Protein AF-A0A5J4TA71-F1 (afdb_monomer)

Foldseek 3Di:
DVQVQQQQLLCQQVVDRARWAPLQLLLLFDQKDDDPPDDPVCDVPDDIDGDDSWPDDVNCVRSQSSCQAFNTWHCQFVPNPTNDPDDQTGPVRHGTDHGNHRKGKDKDKFFPVVVQVLCFQFAWKAKVPPGIFRHADDQWTFHWDFDPPDPGDTDTDIDGGPHPDMMMIMGIGHPDPDRDGGPRPPPPVPDPDPPPDDD

Organism: NCBI:txid222440

Structure (mmCIF, N/CA/C/O backbone):
data_AF-A0A5J4TA71-F1
#
_entry.id   AF-A0A5J4TA71-F1
#
loop_
_atom_site.group_PDB
_atom_site.id
_atom_site.type_symbol
_atom_site.label_atom_id
_atom_site.label_alt_id
_atom_site.label_comp_id
_atom_site.label_asym_id
_atom_site.label_entity_id
_atom_site.label_seq_id
_atom_site.pdbx_PDB_ins_code
_atom_site.Cartn_x
_atom_site.Cartn_y
_atom_site.Cartn_z
_atom_site.occupancy
_atom_site.B_iso_or_equiv
_atom_site.auth_seq_id
_atom_site.auth_comp_id
_atom_site.auth_asym_id
_atom_site.auth_atom_id
_atom_site.pdbx_PDB_model_num
ATOM 1 N N . GLY A 1 1 ? 0.754 7.618 -6.163 1.00 70.50 1 GLY A N 1
ATOM 2 C CA . GLY A 1 1 ? 1.057 7.736 -4.716 1.00 70.50 1 GLY A CA 1
ATOM 3 C C . GLY A 1 1 ? 0.659 6.459 -3.990 1.00 70.50 1 GLY A C 1
ATOM 4 O O . GLY A 1 1 ? 0.274 5.517 -4.671 1.00 70.50 1 GLY A O 1
ATOM 5 N N . LEU A 1 2 ? 0.720 6.426 -2.650 1.00 80.25 2 LEU A N 1
ATOM 6 C CA . LEU A 1 2 ? 0.428 5.233 -1.823 1.00 80.25 2 LEU A CA 1
ATOM 7 C C . LEU A 1 2 ? -0.952 4.606 -2.083 1.00 80.25 2 LEU A C 1
ATOM 9 O O . LEU A 1 2 ? -1.070 3.391 -2.117 1.00 80.25 2 LEU A O 1
ATOM 13 N N . TYR A 1 3 ? -1.969 5.425 -2.357 1.00 85.00 3 TYR A N 1
ATOM 14 C CA . TYR A 1 3 ? -3.301 4.943 -2.739 1.00 85.00 3 TYR A CA 1
ATOM 15 C C . TYR A 1 3 ? -3.263 4.000 -3.952 1.00 85.00 3 TYR A C 1
ATOM 17 O O . TYR A 1 3 ? -3.831 2.914 -3.926 1.00 85.00 3 TYR A O 1
ATOM 25 N N . GLY A 1 4 ? -2.514 4.387 -4.989 1.00 88.75 4 GLY A N 1
ATOM 26 C CA . GLY A 1 4 ? -2.298 3.545 -6.161 1.00 88.75 4 GLY A CA 1
ATOM 27 C C . GLY A 1 4 ? -1.536 2.269 -5.808 1.00 88.75 4 GLY A C 1
ATOM 28 O O . GLY A 1 4 ? -1.905 1.208 -6.287 1.00 88.75 4 GLY A 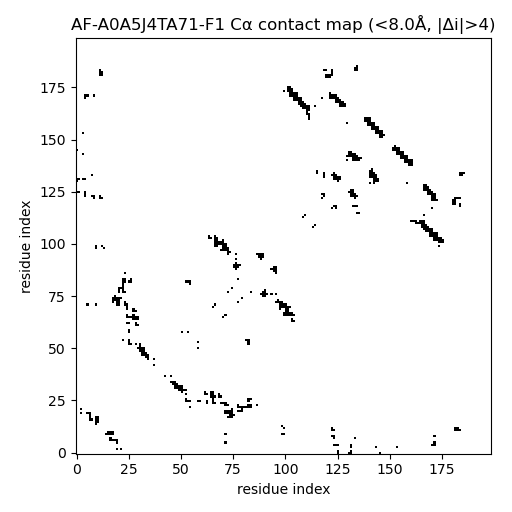O 1
ATOM 29 N N . LEU A 1 5 ? -0.526 2.343 -4.929 1.00 92.81 5 LEU A N 1
ATOM 30 C CA . LEU A 1 5 ? 0.212 1.154 -4.486 1.00 92.81 5 LEU A CA 1
ATOM 31 C C . LEU A 1 5 ? -0.729 0.119 -3.861 1.00 92.81 5 LEU A C 1
ATOM 33 O O . LEU A 1 5 ? -0.598 -1.061 -4.153 1.00 92.81 5 LEU A O 1
ATOM 37 N N . TYR A 1 6 ? -1.686 0.551 -3.040 1.00 92.94 6 TYR A N 1
ATOM 38 C CA . TYR A 1 6 ? -2.633 -0.354 -2.385 1.00 92.94 6 TYR A CA 1
ATOM 39 C C . TYR A 1 6 ? -3.555 -1.053 -3.389 1.00 92.94 6 TYR A C 1
ATOM 41 O O . TYR A 1 6 ? -3.681 -2.274 -3.345 1.00 92.94 6 TYR A O 1
ATOM 49 N N . GLY A 1 7 ? -4.141 -0.309 -4.334 1.00 93.88 7 GLY A N 1
ATOM 50 C CA . GLY A 1 7 ? -5.006 -0.893 -5.367 1.00 93.88 7 GLY A CA 1
ATOM 51 C C . GLY A 1 7 ? -4.238 -1.845 -6.284 1.00 93.88 7 GLY A C 1
ATOM 52 O O . GLY A 1 7 ? -4.654 -2.980 -6.501 1.00 93.88 7 GLY A O 1
ATOM 53 N N . TYR A 1 8 ? -3.053 -1.430 -6.739 1.00 94.50 8 TYR A N 1
ATOM 54 C CA . TYR A 1 8 ? -2.199 -2.260 -7.587 1.00 94.50 8 TYR A CA 1
ATOM 55 C C . TYR A 1 8 ? -1.623 -3.480 -6.851 1.00 94.50 8 TYR A C 1
ATOM 57 O O . TYR A 1 8 ? -1.413 -4.513 -7.482 1.00 94.50 8 TYR A O 1
ATOM 65 N N . ALA A 1 9 ? -1.403 -3.408 -5.534 1.00 95.19 9 ALA A N 1
ATOM 66 C CA . ALA A 1 9 ? -1.040 -4.579 -4.739 1.00 95.19 9 ALA A CA 1
ATOM 67 C C . ALA A 1 9 ? -2.180 -5.607 -4.719 1.00 95.19 9 ALA A C 1
ATOM 69 O O . ALA A 1 9 ? -1.936 -6.783 -4.983 1.00 95.19 9 ALA A O 1
ATOM 70 N N . VAL A 1 10 ? -3.424 -5.179 -4.477 1.00 96.12 10 VAL A N 1
ATOM 71 C CA . VAL A 1 10 ? -4.592 -6.077 -4.541 1.00 96.12 10 VAL A CA 1
ATOM 72 C C . VAL A 1 10 ? -4.740 -6.675 -5.940 1.00 96.12 10 VAL A C 1
ATOM 74 O O . VAL A 1 10 ? -4.920 -7.885 -6.073 1.00 96.12 10 VAL A O 1
ATOM 77 N N . LEU A 1 11 ? -4.560 -5.870 -6.987 1.00 94.69 11 LEU A N 1
ATOM 78 C CA . LEU A 1 11 ? -4.590 -6.360 -8.361 1.00 94.69 11 LEU A CA 1
ATOM 79 C C . LEU A 1 11 ? -3.511 -7.422 -8.624 1.00 94.69 11 LEU A C 1
ATOM 81 O O . LEU A 1 11 ? -3.809 -8.458 -9.211 1.00 94.69 11 LEU A O 1
ATOM 85 N N . ALA A 1 12 ? -2.275 -7.198 -8.176 1.00 93.94 12 ALA A N 1
ATOM 86 C CA . ALA A 1 12 ? -1.157 -8.109 -8.427 1.00 93.94 12 ALA A CA 1
ATOM 87 C C . ALA A 1 12 ? -1.249 -9.436 -7.653 1.00 93.94 12 ALA A C 1
ATOM 89 O O . ALA A 1 12 ? -0.801 -10.468 -8.158 1.00 93.94 12 ALA A O 1
ATOM 90 N N . HIS A 1 13 ? -1.802 -9.411 -6.437 1.00 92.88 13 HIS A N 1
ATOM 91 C CA . HIS A 1 13 ? -1.861 -10.578 -5.546 1.00 92.88 13 HIS A CA 1
ATOM 92 C C . HIS A 1 13 ? -3.185 -11.349 -5.636 1.00 92.88 13 HIS A C 1
ATOM 94 O O . HIS A 1 13 ? -3.181 -12.569 -5.497 1.00 92.88 13 HIS A O 1
ATOM 100 N N . GLU A 1 14 ? -4.301 -10.666 -5.905 1.00 93.44 14 GLU A N 1
ATOM 101 C CA . GLU A 1 14 ? -5.655 -11.254 -5.909 1.00 93.44 14 GLU A CA 1
ATOM 102 C C . GLU A 1 14 ? -6.348 -11.173 -7.281 1.00 93.44 14 GLU A C 1
ATOM 104 O O . GLU A 1 14 ? -7.443 -11.710 -7.465 1.00 93.44 14 GLU A O 1
ATOM 109 N N . GLY A 1 15 ? -5.754 -10.482 -8.262 1.00 93.75 15 GLY A N 1
ATOM 110 C CA . GLY A 1 15 ? -6.373 -10.274 -9.575 1.00 93.75 15 GLY A CA 1
ATOM 111 C C . GLY A 1 15 ? -7.631 -9.400 -9.525 1.00 93.75 15 GLY A C 1
ATOM 112 O O . GLY A 1 15 ? -8.468 -9.480 -10.425 1.00 93.75 15 GLY A O 1
ATOM 113 N N . LYS A 1 16 ? -7.804 -8.607 -8.459 1.00 95.50 16 LYS A N 1
ATOM 114 C CA . LYS A 1 16 ? -8.963 -7.729 -8.262 1.00 95.50 16 LYS A CA 1
ATOM 115 C C . LYS A 1 16 ? -8.572 -6.274 -8.460 1.00 95.50 16 LYS A C 1
ATOM 117 O O . LYS A 1 16 ? -7.709 -5.759 -7.758 1.00 95.50 16 LYS A O 1
ATOM 122 N N . ASP A 1 17 ? -9.230 -5.627 -9.412 1.00 93.44 17 ASP A N 1
ATOM 123 C CA . ASP A 1 17 ? -9.125 -4.187 -9.608 1.00 93.44 17 ASP A CA 1
ATOM 124 C C . ASP A 1 17 ? -10.090 -3.494 -8.646 1.00 93.44 17 ASP A C 1
ATOM 126 O O . ASP A 1 17 ? -11.305 -3.659 -8.761 1.00 93.44 17 ASP A O 1
ATOM 130 N N . ILE A 1 18 ? -9.535 -2.794 -7.658 1.00 94.00 18 ILE A N 1
ATOM 131 C CA . ILE A 1 18 ? -10.305 -2.067 -6.650 1.00 94.00 18 ILE A CA 1
ATOM 132 C C . ILE A 1 18 ? -9.805 -0.634 -6.545 1.00 94.00 18 ILE A C 1
ATOM 134 O O . ILE A 1 18 ? -8.615 -0.346 -6.707 1.00 94.00 18 ILE A O 1
ATOM 138 N N . SER A 1 19 ? -10.703 0.257 -6.142 1.00 93.25 19 SER A N 1
ATOM 139 C CA . SER A 1 19 ? -10.336 1.574 -5.632 1.00 93.25 19 SER A CA 1
ATOM 140 C C . SER A 1 19 ? -10.252 1.487 -4.101 1.00 93.25 19 SER A C 1
ATOM 142 O O . SER A 1 19 ? -11.284 1.296 -3.472 1.00 93.25 19 SER A O 1
ATOM 144 N N . PRO A 1 20 ? -9.074 1.572 -3.454 1.00 93.81 20 PRO A N 1
ATOM 145 C CA . PRO A 1 20 ? -8.964 1.304 -2.016 1.00 93.81 20 PRO A CA 1
ATOM 146 C C . PRO A 1 20 ? -9.762 2.265 -1.121 1.00 93.81 20 PRO A C 1
ATOM 148 O O . PRO A 1 20 ? -9.721 3.483 -1.275 1.00 93.81 20 PRO A O 1
ATOM 151 N N . SER A 1 21 ? -10.424 1.740 -0.096 1.00 93.75 21 SER A N 1
ATOM 152 C CA . SER A 1 21 ? -11.041 2.553 0.952 1.00 93.75 21 SER A CA 1
ATOM 153 C C . SER A 1 21 ? -9.999 3.000 1.989 1.00 93.75 21 SER A C 1
ATOM 155 O O . SER A 1 21 ? -9.493 2.213 2.790 1.00 93.75 21 SER A O 1
ATOM 157 N N . ILE A 1 22 ? -9.663 4.289 1.991 1.00 91.06 22 ILE A N 1
ATOM 158 C CA . ILE A 1 22 ? -8.816 4.921 3.010 1.00 91.06 22 ILE A CA 1
ATOM 159 C C . ILE A 1 22 ? -9.565 5.077 4.328 1.00 91.06 22 ILE A C 1
ATOM 161 O O . ILE A 1 22 ? -8.959 4.944 5.388 1.00 91.06 22 ILE A O 1
ATOM 165 N N . THR A 1 23 ? -10.869 5.333 4.287 1.00 92.25 23 THR A N 1
ATOM 166 C CA . THR A 1 23 ? -11.696 5.457 5.494 1.00 92.25 23 THR A CA 1
ATOM 167 C C . THR A 1 23 ? -11.801 4.122 6.235 1.00 92.25 23 THR A C 1
ATOM 169 O O . THR A 1 23 ? -11.701 4.107 7.465 1.00 92.25 23 THR A O 1
ATOM 172 N N . TRP A 1 24 ? -11.854 2.999 5.507 1.00 94.06 24 TRP A N 1
ATOM 173 C CA . TRP A 1 24 ? -11.653 1.655 6.061 1.00 94.06 24 TRP A CA 1
ATOM 174 C C . TRP A 1 24 ? -10.294 1.512 6.755 1.00 94.06 24 TRP A C 1
ATOM 176 O O . TRP A 1 24 ? -10.237 1.118 7.919 1.00 94.06 24 TRP A O 1
ATOM 186 N N . LEU A 1 25 ? -9.198 1.876 6.077 1.00 92.19 25 LEU A N 1
ATOM 187 C CA . LEU A 1 25 ? -7.852 1.787 6.656 1.00 92.19 25 LEU A CA 1
ATOM 188 C C . LEU A 1 25 ? -7.696 2.660 7.905 1.00 92.19 25 LEU A C 1
ATOM 190 O O . LEU A 1 25 ? -7.054 2.236 8.860 1.00 92.19 25 LEU A O 1
ATOM 194 N N . ILE A 1 26 ? -8.291 3.856 7.933 1.00 91.88 26 ILE A N 1
ATOM 195 C CA . ILE A 1 26 ? -8.312 4.682 9.145 1.00 91.88 26 ILE A CA 1
ATOM 196 C C . ILE A 1 26 ? -8.995 3.898 10.260 1.00 91.88 26 ILE A C 1
ATOM 198 O O . ILE A 1 26 ? -8.360 3.667 11.282 1.00 91.88 26 ILE A O 1
ATOM 202 N N . LYS A 1 27 ? -10.227 3.424 10.028 1.00 92.88 27 LYS A N 1
ATOM 203 C CA . LYS A 1 27 ? -11.051 2.727 11.026 1.00 92.88 27 LYS A CA 1
ATOM 204 C C . LYS A 1 27 ? -10.421 1.436 11.559 1.00 92.88 27 LYS A C 1
ATOM 206 O O . LYS A 1 27 ? -10.642 1.088 12.720 1.00 92.88 27 LYS A O 1
ATOM 211 N N . MET A 1 28 ? -9.663 0.729 10.722 1.00 92.62 28 MET A N 1
ATOM 212 C CA . MET A 1 28 ? -8.917 -0.479 11.096 1.00 92.62 28 MET A CA 1
ATOM 213 C C . MET A 1 28 ? -7.594 -0.178 11.809 1.00 92.62 28 MET A C 1
ATOM 215 O O . MET A 1 28 ? -6.948 -1.098 12.316 1.00 92.62 28 MET A O 1
ATOM 219 N N . GLY A 1 29 ? -7.182 1.089 11.843 1.00 90.69 29 GLY A N 1
ATOM 220 C CA . GLY A 1 29 ? -5.968 1.546 12.494 1.00 90.69 29 GLY A CA 1
ATOM 221 C C . GLY A 1 29 ? -6.052 1.561 14.026 1.00 90.69 29 GLY A C 1
ATOM 222 O O . GLY A 1 29 ? -7.117 1.407 14.632 1.00 90.69 29 GLY A O 1
ATOM 223 N N . PRO A 1 30 ? -4.904 1.758 14.693 1.00 91.50 30 PRO A N 1
ATOM 224 C CA . PRO A 1 30 ? -4.849 1.860 16.142 1.00 91.50 30 PRO A CA 1
ATOM 225 C C . PRO A 1 30 ? -5.578 3.115 16.633 1.00 91.50 30 PRO A C 1
ATOM 227 O O . PRO A 1 30 ? -5.521 4.173 16.011 1.00 91.50 30 PRO A O 1
ATOM 230 N N . LYS A 1 31 ? -6.216 3.000 17.802 1.00 91.62 31 LYS A N 1
ATOM 231 C CA . LYS A 1 31 ? -6.935 4.105 18.461 1.00 91.62 31 LYS A CA 1
ATOM 232 C C . LYS A 1 31 ? -6.125 4.792 19.559 1.00 91.62 31 LYS A C 1
ATOM 234 O O . LYS A 1 31 ? -6.490 5.881 19.985 1.00 91.62 31 LYS A O 1
ATOM 239 N N . LYS A 1 32 ? -5.060 4.150 20.047 1.00 91.88 32 LYS A N 1
ATOM 240 C CA . LYS A 1 32 ? -4.253 4.645 21.165 1.00 91.88 32 LYS A CA 1
ATOM 241 C C . LYS A 1 32 ? -2.835 4.077 21.123 1.00 91.88 32 LYS A C 1
ATOM 243 O O . LYS A 1 32 ? -2.642 2.928 20.725 1.00 91.88 32 LYS A O 1
ATOM 248 N N . ILE A 1 33 ? -1.867 4.861 21.589 1.00 90.44 33 ILE A N 1
ATOM 249 C CA . ILE A 1 33 ? -0.509 4.419 21.927 1.00 90.44 33 ILE A CA 1
ATOM 250 C C . ILE A 1 33 ? -0.401 4.355 23.446 1.00 90.44 33 ILE A C 1
ATOM 252 O O . ILE A 1 33 ? -0.677 5.335 24.136 1.00 90.44 33 ILE A O 1
ATOM 256 N N . ILE A 1 34 ? 0.003 3.193 23.958 1.00 92.31 34 ILE A N 1
ATOM 257 C CA . ILE A 1 34 ? 0.161 2.940 25.392 1.00 92.31 34 ILE A CA 1
ATOM 258 C C . ILE A 1 34 ? 1.621 2.593 25.658 1.00 92.31 34 ILE A C 1
ATOM 260 O O . ILE A 1 34 ? 2.141 1.615 25.115 1.00 92.31 34 ILE A O 1
ATOM 264 N N . TYR A 1 35 ? 2.267 3.366 26.526 1.00 92.00 35 TYR A N 1
ATOM 265 C CA . TYR A 1 35 ? 3.624 3.093 26.984 1.00 92.00 35 TYR A CA 1
ATOM 266 C C . TYR A 1 35 ? 3.576 2.175 28.207 1.00 92.00 35 TYR A C 1
ATOM 268 O O . TYR A 1 35 ? 2.943 2.484 29.214 1.00 92.00 35 TYR A O 1
ATOM 276 N N . LYS A 1 36 ? 4.240 1.020 28.124 1.00 91.50 36 LYS A N 1
ATOM 277 C CA . LYS A 1 36 ? 4.337 0.050 29.225 1.00 91.50 36 LYS A CA 1
ATOM 278 C C . LYS A 1 36 ? 5.745 0.071 29.813 1.00 91.50 36 LYS A C 1
ATOM 280 O O . LYS A 1 36 ? 6.702 0.314 29.087 1.00 91.50 36 LYS A O 1
ATOM 285 N N . ASN A 1 37 ? 5.863 -0.232 31.107 1.00 92.25 37 ASN A N 1
ATOM 286 C CA . ASN A 1 37 ? 7.142 -0.313 31.831 1.00 92.25 37 ASN A CA 1
ATOM 287 C C . ASN A 1 37 ? 7.976 0.983 31.772 1.00 92.25 37 ASN A C 1
ATOM 289 O O . ASN A 1 37 ? 9.197 0.936 31.663 1.00 92.25 37 ASN A O 1
ATOM 293 N N . VAL A 1 38 ? 7.310 2.140 31.828 1.00 91.19 38 VAL A N 1
ATOM 294 C CA . VAL A 1 38 ? 7.966 3.454 31.793 1.00 91.19 38 VAL A CA 1
ATOM 295 C C . VAL A 1 38 ? 8.685 3.714 33.126 1.00 91.19 38 VAL A C 1
ATOM 297 O O . VAL A 1 38 ? 8.012 3.695 34.164 1.00 91.19 38 VAL A O 1
ATOM 300 N N . PRO A 1 39 ? 10.012 3.969 33.129 1.00 93.75 39 PRO A N 1
ATOM 301 C CA . PRO A 1 39 ? 10.733 4.373 34.335 1.00 93.75 39 PRO A CA 1
ATOM 302 C C . PRO A 1 39 ? 10.151 5.661 34.924 1.00 93.75 39 PRO A C 1
ATOM 304 O O . PRO A 1 39 ? 9.683 6.524 34.180 1.00 93.75 39 PRO A O 1
ATOM 307 N N . ASP A 1 40 ? 10.190 5.806 36.250 1.00 92.38 40 ASP A N 1
ATOM 308 C CA . ASP A 1 40 ? 9.516 6.906 36.956 1.00 92.38 40 ASP A CA 1
ATOM 309 C C . ASP A 1 40 ? 9.914 8.295 36.437 1.00 92.38 40 ASP A C 1
ATOM 311 O O . ASP A 1 40 ? 9.053 9.160 36.277 1.00 92.38 40 ASP A O 1
ATOM 315 N N . GLU A 1 41 ? 11.186 8.479 36.079 1.00 94.00 41 GLU A N 1
ATOM 316 C CA . GLU A 1 41 ? 11.726 9.725 35.520 1.00 94.00 41 GLU A CA 1
ATOM 317 C C . GLU A 1 41 ? 11.111 10.134 34.165 1.00 94.00 41 GLU A C 1
ATOM 319 O O . GLU A 1 41 ? 11.135 11.314 33.821 1.00 94.00 41 GLU A O 1
ATOM 324 N N . TYR A 1 42 ? 10.504 9.198 33.419 1.00 92.19 42 TYR A N 1
ATOM 325 C CA . TYR A 1 42 ? 9.884 9.453 32.109 1.00 92.19 42 TYR A CA 1
ATOM 326 C C . TYR A 1 42 ? 8.351 9.421 32.126 1.00 92.19 42 TYR A C 1
ATOM 328 O O . TYR A 1 42 ? 7.731 9.703 31.098 1.00 92.19 42 TYR A O 1
ATOM 336 N N . LYS A 1 43 ? 7.709 9.103 33.260 1.00 88.69 43 LYS A N 1
ATOM 337 C CA . LYS A 1 43 ? 6.240 8.951 33.331 1.00 88.69 43 LYS A CA 1
ATOM 338 C C . LYS A 1 43 ? 5.467 10.219 32.962 1.00 88.69 43 LYS A C 1
ATOM 340 O O . LYS A 1 43 ? 4.359 10.118 32.448 1.00 88.69 43 LYS A O 1
ATOM 345 N N . SER A 1 44 ? 6.036 11.400 33.201 1.00 88.06 44 SER A N 1
ATOM 346 C CA . SER A 1 44 ? 5.424 12.681 32.817 1.00 88.06 44 SER A CA 1
ATOM 347 C C . SER A 1 44 ? 5.579 13.012 31.329 1.00 88.06 44 SER A C 1
ATOM 349 O O . SER A 1 44 ? 4.805 13.809 30.805 1.00 88.06 44 SER A O 1
ATOM 351 N N . LEU A 1 45 ? 6.560 12.410 30.648 1.00 88.56 45 LEU A N 1
ATOM 352 C CA . LEU A 1 45 ? 6.859 12.654 29.234 1.00 88.56 45 LEU A CA 1
ATOM 353 C C . LEU A 1 45 ? 6.173 11.637 28.315 1.00 88.56 45 LEU A C 1
ATOM 355 O O . LEU A 1 45 ? 5.746 11.985 27.218 1.00 88.56 45 LEU A O 1
ATOM 359 N N . LEU A 1 46 ? 6.063 10.384 28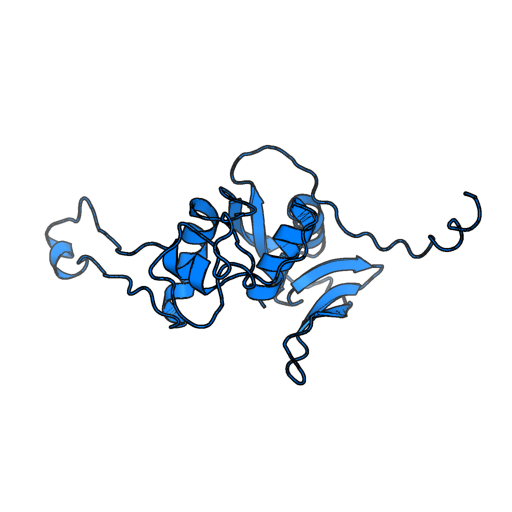.759 1.00 88.06 46 LEU A N 1
ATOM 360 C CA . LEU A 1 46 ? 5.497 9.278 27.988 1.00 88.06 46 LEU A CA 1
ATOM 361 C C . LEU A 1 46 ? 4.097 8.938 28.499 1.00 88.06 46 LEU A C 1
ATOM 363 O O . LEU A 1 46 ? 3.885 7.947 29.200 1.00 88.06 46 LEU A O 1
ATOM 367 N N . THR A 1 47 ? 3.147 9.799 28.149 1.00 87.06 47 THR A N 1
ATOM 368 C CA . THR A 1 47 ? 1.723 9.618 28.452 1.00 87.06 47 THR A CA 1
ATOM 369 C C . THR A 1 47 ? 1.005 8.914 27.306 1.00 87.06 47 THR A C 1
ATOM 371 O O . THR A 1 47 ? 1.493 8.884 26.179 1.00 87.06 47 THR A O 1
ATOM 374 N N . GLU A 1 48 ? -0.141 8.292 27.591 1.00 91.25 48 GLU A N 1
ATOM 375 C CA . GLU A 1 48 ? -0.950 7.661 26.546 1.00 91.25 48 GLU A CA 1
ATOM 376 C C . GLU A 1 48 ? -1.385 8.688 25.497 1.00 91.25 48 GLU A C 1
ATOM 378 O O . GLU A 1 48 ? -1.800 9.796 25.835 1.00 91.25 48 GLU A O 1
ATOM 383 N N . ILE A 1 49 ? -1.315 8.300 24.225 1.00 90.44 49 ILE A N 1
ATOM 384 C CA . ILE A 1 49 ? -1.671 9.173 23.104 1.00 90.44 49 ILE A CA 1
ATOM 385 C C . ILE A 1 49 ? -2.906 8.600 22.430 1.00 90.44 49 ILE A C 1
ATOM 387 O O . ILE A 1 49 ? -2.852 7.499 21.880 1.00 90.44 49 ILE A O 1
ATOM 391 N N . ASP A 1 50 ? -4.002 9.352 22.439 1.00 91.25 50 ASP A N 1
ATOM 392 C CA . ASP A 1 50 ? -5.181 9.027 21.644 1.00 91.25 50 ASP A CA 1
ATOM 393 C C . ASP A 1 50 ? -4.925 9.320 20.161 1.00 91.25 50 ASP A C 1
ATOM 395 O O . ASP A 1 50 ? -4.388 10.364 19.786 1.00 91.25 50 ASP A O 1
ATOM 399 N N . LEU A 1 51 ? -5.323 8.378 19.308 1.00 89.44 51 LEU A N 1
ATOM 400 C CA . LEU A 1 51 ? -5.209 8.472 17.856 1.00 89.44 51 LEU A CA 1
ATOM 401 C C . LEU A 1 51 ? -6.614 8.650 17.265 1.00 89.44 51 LEU A C 1
ATOM 403 O O . LEU A 1 51 ? -7.301 7.656 16.988 1.00 89.44 51 LEU A O 1
ATOM 407 N N . PRO A 1 52 ? -7.082 9.902 17.103 1.00 87.69 52 PRO A N 1
ATOM 408 C CA . PRO A 1 52 ? -8.418 10.169 16.603 1.00 87.69 52 PRO A CA 1
ATOM 409 C C . PRO A 1 52 ? -8.577 9.623 15.182 1.00 87.69 52 PRO A C 1
ATOM 411 O O . PRO A 1 52 ? -7.755 9.844 14.293 1.00 87.69 52 PRO A O 1
ATOM 414 N N . GLN A 1 53 ? -9.676 8.907 14.978 1.00 88.19 53 GLN A N 1
ATOM 415 C CA . GLN A 1 53 ? -10.011 8.233 13.729 1.00 88.19 53 GLN A CA 1
ATOM 416 C C . GLN A 1 53 ? -10.624 9.248 12.767 1.00 88.19 53 GLN A C 1
ATOM 418 O O . GLN A 1 53 ? -11.839 9.363 12.647 1.00 88.19 53 GLN A O 1
ATOM 423 N N . THR A 1 54 ? -9.768 10.054 12.146 1.00 87.69 54 THR A N 1
ATOM 424 C CA . THR A 1 54 ? -10.168 11.173 11.286 1.00 87.69 54 THR A CA 1
ATOM 425 C C . THR A 1 54 ? -9.448 11.095 9.949 1.00 87.69 54 THR A C 1
ATOM 427 O O . THR A 1 54 ? -8.380 10.497 9.844 1.00 87.69 54 THR A O 1
ATOM 430 N N . CYS A 1 55 ? -9.986 11.765 8.930 1.00 83.44 55 CYS A N 1
ATOM 431 C CA . CYS A 1 55 ? -9.358 11.865 7.609 1.00 83.44 55 CYS A CA 1
ATOM 432 C C . CYS A 1 55 ? -8.141 12.819 7.570 1.00 83.44 55 CYS A C 1
ATOM 434 O O . CYS A 1 55 ? -7.722 13.243 6.493 1.00 83.44 55 CYS A O 1
ATOM 436 N N . LEU A 1 56 ? -7.576 13.187 8.728 1.00 78.00 56 LEU A N 1
ATOM 437 C CA . LEU A 1 56 ? -6.402 14.052 8.827 1.00 78.00 56 LEU A CA 1
ATOM 438 C C . LEU A 1 56 ? -5.116 13.277 8.515 1.00 78.00 56 LEU A C 1
ATOM 440 O O . LEU A 1 56 ? -4.894 12.170 9.004 1.00 78.00 56 LEU A O 1
ATOM 444 N N . SER A 1 57 ? -4.225 13.898 7.738 1.00 67.06 57 SER A N 1
ATOM 445 C CA . SER A 1 57 ? -3.098 13.201 7.111 1.00 67.06 57 SER A CA 1
ATOM 446 C C . SER A 1 57 ? -2.035 12.661 8.069 1.00 67.06 57 SER A C 1
ATOM 448 O O . SER A 1 57 ? -1.361 11.683 7.748 1.00 67.06 57 SER A O 1
ATOM 450 N N . VAL A 1 58 ? -1.894 13.259 9.253 1.00 67.69 58 VAL A N 1
ATOM 451 C CA . VAL A 1 58 ? -0.854 12.898 10.232 1.00 67.69 58 VAL A CA 1
ATOM 452 C C . VAL A 1 58 ? -1.006 11.475 10.778 1.00 67.69 58 VAL A C 1
ATOM 454 O O . VAL A 1 58 ? -0.016 10.867 11.177 1.00 67.69 58 VAL A O 1
ATOM 457 N N . TYR A 1 59 ? -2.213 10.907 10.744 1.00 68.62 59 TYR A N 1
ATOM 458 C CA . TYR A 1 59 ? -2.478 9.561 11.258 1.00 68.62 59 TYR A CA 1
ATOM 459 C C . TYR A 1 59 ? -2.283 8.460 10.209 1.00 68.62 59 TYR A C 1
ATOM 461 O O . TYR A 1 59 ? -2.245 7.280 10.562 1.00 68.62 59 TYR A O 1
ATOM 469 N N . PHE A 1 60 ? -2.061 8.813 8.935 1.00 71.25 60 PHE A N 1
ATOM 470 C CA . PHE A 1 60 ? -1.807 7.823 7.884 1.00 71.25 60 PHE A CA 1
ATOM 471 C C . PHE A 1 60 ? -0.500 7.046 8.075 1.00 71.25 60 PHE A C 1
ATOM 473 O O . PHE A 1 60 ? -0.350 5.968 7.502 1.00 71.25 60 PHE A O 1
ATOM 480 N N . VAL A 1 61 ? 0.418 7.521 8.924 1.00 74.31 61 VAL A N 1
ATOM 481 C CA . VAL A 1 61 ? 1.630 6.772 9.299 1.00 74.31 61 VAL A CA 1
ATOM 482 C C . VAL A 1 61 ? 1.306 5.422 9.956 1.00 74.31 61 VAL A C 1
ATOM 484 O O . VAL A 1 61 ? 2.083 4.477 9.844 1.00 74.31 61 VAL A O 1
ATOM 487 N N . TYR A 1 62 ? 0.129 5.286 10.575 1.00 80.50 62 TYR A N 1
ATOM 488 C CA . TYR A 1 62 ? -0.305 4.045 11.220 1.00 80.50 62 TYR A CA 1
ATOM 489 C C . TYR A 1 62 ? -1.042 3.082 10.280 1.00 80.50 62 TYR A C 1
ATOM 491 O O . TYR A 1 62 ? -1.480 2.017 10.719 1.00 80.50 62 TYR A O 1
ATOM 499 N N . THR A 1 63 ? -1.147 3.406 8.987 1.00 79.62 63 THR A N 1
ATOM 500 C CA . THR A 1 63 ? -1.800 2.535 7.993 1.00 79.62 63 THR A CA 1
ATOM 501 C C . THR A 1 63 ? -1.141 1.163 7.885 1.00 79.62 63 THR A C 1
ATOM 503 O O . THR A 1 63 ? -1.837 0.196 7.615 1.00 79.62 63 THR A O 1
ATOM 506 N N . ALA A 1 64 ? 0.151 1.028 8.200 1.00 85.25 64 ALA A N 1
ATOM 507 C CA . ALA A 1 64 ? 0.826 -0.272 8.262 1.00 85.25 64 ALA A CA 1
ATOM 508 C C . ALA A 1 64 ? 0.127 -1.267 9.212 1.00 85.25 64 ALA A C 1
ATOM 510 O O . ALA A 1 64 ? -0.008 -2.447 8.889 1.00 85.25 64 ALA A O 1
ATOM 511 N N . PHE A 1 65 ? -0.360 -0.788 10.363 1.00 89.50 65 PHE A N 1
ATOM 512 C CA . PHE A 1 65 ? -1.112 -1.611 11.315 1.00 89.50 65 PHE A CA 1
ATOM 513 C C . PHE A 1 65 ? -2.505 -1.952 10.783 1.00 89.50 65 PHE A C 1
ATOM 515 O O . PHE A 1 65 ? -2.958 -3.084 10.934 1.00 89.50 65 PHE A O 1
ATOM 522 N N . ALA A 1 66 ? -3.156 -0.995 10.120 1.00 90.62 66 ALA A N 1
ATOM 523 C CA . ALA A 1 66 ? -4.462 -1.202 9.506 1.00 90.62 66 ALA A CA 1
ATOM 524 C C . ALA A 1 66 ? -4.418 -2.233 8.370 1.00 90.62 66 ALA A C 1
ATOM 526 O O . ALA A 1 66 ? -5.288 -3.094 8.309 1.00 90.62 66 ALA A O 1
ATOM 527 N N . ILE A 1 67 ? -3.385 -2.190 7.520 1.00 92.12 67 ILE A N 1
ATOM 528 C CA . ILE A 1 67 ? -3.172 -3.160 6.434 1.00 92.12 67 ILE A CA 1
ATOM 529 C C . ILE A 1 67 ? -3.062 -4.571 7.014 1.00 92.12 67 ILE A C 1
ATOM 531 O O . ILE A 1 67 ? -3.740 -5.487 6.557 1.00 92.12 67 ILE A O 1
ATOM 535 N N . ASN A 1 68 ? -2.261 -4.741 8.068 1.00 92.56 68 ASN A N 1
ATOM 536 C CA . ASN A 1 68 ? -2.097 -6.047 8.695 1.00 92.56 68 ASN A CA 1
ATOM 537 C C . ASN A 1 68 ? -3.385 -6.556 9.353 1.00 92.56 68 ASN A C 1
ATOM 539 O O . ASN A 1 68 ? -3.707 -7.734 9.220 1.00 92.56 68 ASN A O 1
ATOM 543 N N . HIS A 1 69 ? -4.120 -5.680 10.035 1.00 92.00 69 HIS A N 1
ATOM 544 C CA . HIS A 1 69 ? -5.310 -6.059 10.789 1.00 92.00 69 HIS A CA 1
ATOM 545 C C . HIS A 1 69 ? -6.554 -6.261 9.910 1.00 92.00 69 HIS A C 1
ATOM 547 O O . HIS A 1 69 ? -7.270 -7.242 10.089 1.00 92.00 69 HIS A O 1
ATOM 553 N N . GLY A 1 70 ? -6.816 -5.347 8.975 1.00 92.69 70 GLY A N 1
ATOM 554 C CA . GLY A 1 70 ? -8.068 -5.289 8.213 1.00 92.69 70 GLY A CA 1
ATOM 555 C C . GLY A 1 70 ? -7.910 -5.339 6.695 1.00 92.69 70 GLY A C 1
ATOM 556 O O . GLY A 1 70 ? -8.920 -5.315 5.996 1.00 92.69 70 GLY A O 1
ATOM 557 N N . GLY A 1 71 ? -6.684 -5.395 6.165 1.00 94.81 71 GLY A N 1
ATOM 558 C CA . GLY A 1 71 ? -6.442 -5.439 4.723 1.00 94.81 71 GLY A CA 1
ATOM 559 C C . GLY A 1 71 ? -7.025 -4.235 3.976 1.00 94.81 71 GLY A C 1
ATOM 560 O O . GLY A 1 71 ? -7.131 -3.130 4.514 1.00 94.81 71 GLY A O 1
ATOM 561 N N . PHE A 1 72 ? -7.421 -4.458 2.726 1.00 96.00 72 PHE A N 1
ATOM 562 C CA . PHE A 1 72 ? -8.013 -3.451 1.847 1.00 96.00 72 PHE A CA 1
ATOM 563 C C . PHE A 1 72 ? -9.447 -3.816 1.477 1.00 96.00 72 PHE A C 1
ATOM 565 O O . PHE A 1 72 ? -9.739 -4.969 1.180 1.00 96.00 72 PHE A O 1
ATOM 572 N N . VAL A 1 73 ? -10.323 -2.819 1.426 1.00 96.75 73 VAL A N 1
ATOM 573 C CA . VAL A 1 73 ? -11.711 -2.949 0.963 1.00 96.75 73 VAL A CA 1
ATOM 574 C C . VAL A 1 73 ? -11.925 -1.968 -0.184 1.00 96.75 73 VAL A C 1
ATOM 576 O O . VAL A 1 73 ? -11.309 -0.901 -0.199 1.00 96.75 73 VAL A O 1
ATOM 579 N N . ASP A 1 74 ? -12.773 -2.319 -1.149 1.00 96.44 74 ASP A N 1
ATOM 580 C CA . ASP A 1 74 ? -13.139 -1.401 -2.228 1.00 96.44 74 ASP A CA 1
ATOM 581 C C . ASP A 1 74 ? -13.944 -0.211 -1.678 1.00 96.44 74 ASP A C 1
ATOM 583 O O . ASP A 1 74 ? -14.863 -0.361 -0.873 1.00 96.44 74 ASP A O 1
ATOM 587 N N . SER A 1 75 ? -13.621 0.986 -2.143 1.00 95.56 75 SER A N 1
ATOM 588 C CA . SER A 1 75 ? -14.344 2.223 -1.879 1.00 95.56 75 SER A CA 1
ATOM 589 C C . SER A 1 75 ? -15.799 2.194 -2.356 1.00 95.56 75 SER A C 1
ATOM 591 O O . SER A 1 75 ? -16.615 2.936 -1.816 1.00 95.56 75 SER A O 1
ATOM 593 N N . ALA A 1 76 ? -16.152 1.325 -3.308 1.00 95.12 76 ALA A N 1
ATOM 594 C CA . ALA A 1 76 ? -17.552 1.063 -3.644 1.00 95.12 76 ALA A CA 1
ATOM 595 C C . ALA A 1 76 ? -18.321 0.399 -2.481 1.00 95.12 76 ALA A C 1
ATOM 597 O O . ALA A 1 76 ? -19.508 0.658 -2.306 1.00 95.12 76 ALA A O 1
ATOM 598 N N . CYS A 1 77 ? -17.640 -0.415 -1.663 1.00 96.69 77 CYS A N 1
ATOM 599 C CA . CYS A 1 77 ? -18.199 -1.033 -0.460 1.00 96.69 77 CYS A CA 1
ATOM 600 C C . CYS A 1 77 ? -18.155 -0.071 0.739 1.00 96.69 77 CYS A C 1
ATOM 602 O O . CYS A 1 77 ? -19.180 0.144 1.382 1.00 96.69 77 CYS A O 1
ATOM 604 N N . ILE A 1 78 ? -16.993 0.531 1.029 1.00 96.69 78 ILE A N 1
ATOM 605 C CA . ILE A 1 78 ? -16.813 1.511 2.117 1.00 96.69 78 ILE A CA 1
ATOM 606 C C . ILE A 1 78 ? -16.332 2.850 1.530 1.00 96.69 78 ILE A C 1
ATOM 608 O O . ILE A 1 78 ? -15.131 3.010 1.287 1.00 96.69 78 ILE A O 1
ATOM 612 N N . PRO A 1 79 ? -17.230 3.829 1.307 1.00 94.44 79 PRO A N 1
ATOM 613 C CA . PRO A 1 79 ? -16.893 5.081 0.633 1.00 94.44 79 PRO A CA 1
ATOM 614 C C . PRO A 1 79 ? -15.823 5.920 1.333 1.00 94.44 79 PRO A C 1
ATOM 616 O O . PRO A 1 79 ? -15.772 6.034 2.557 1.00 94.44 79 PRO A O 1
ATOM 619 N N . ASN A 1 80 ? -15.009 6.609 0.529 1.00 91.19 80 ASN A N 1
ATOM 620 C CA . ASN A 1 80 ? -13.991 7.561 0.990 1.00 91.19 80 ASN A CA 1
ATOM 621 C C . ASN A 1 80 ? -14.578 8.946 1.348 1.00 91.19 80 ASN A C 1
ATOM 623 O O . ASN A 1 80 ? -13.944 9.970 1.097 1.00 91.19 80 ASN A O 1
ATOM 627 N N . THR A 1 81 ? -15.799 8.992 1.893 1.00 91.06 81 THR A N 1
ATOM 628 C CA . THR A 1 81 ? -16.507 10.235 2.257 1.00 91.06 81 THR A CA 1
ATOM 629 C C . THR A 1 81 ? -16.328 10.596 3.727 1.00 91.06 81 THR A C 1
ATOM 631 O O . THR A 1 81 ? -16.070 11.752 4.051 1.00 91.06 81 THR A O 1
ATOM 634 N N . GLU A 1 82 ? -16.419 9.608 4.614 1.00 91.56 82 GLU A N 1
ATOM 635 C CA . GLU A 1 82 ? -16.250 9.758 6.058 1.00 91.56 82 GLU A CA 1
ATOM 636 C C . GLU A 1 82 ? -15.729 8.458 6.674 1.00 91.56 82 GLU A C 1
ATOM 638 O O . GLU A 1 82 ? -15.817 7.390 6.066 1.00 91.56 82 GLU A O 1
ATOM 643 N N . VAL A 1 83 ? -15.149 8.542 7.872 1.00 92.56 83 VAL A N 1
ATOM 644 C CA . VAL A 1 83 ? -14.721 7.343 8.601 1.00 92.56 83 VAL A CA 1
ATOM 645 C C . VAL A 1 83 ? -15.975 6.569 9.020 1.00 92.56 83 VAL A C 1
ATOM 647 O O . VAL A 1 83 ? -16.810 7.142 9.715 1.00 92.56 83 VAL A O 1
ATOM 650 N N . PRO A 1 84 ? -16.126 5.292 8.629 1.00 92.69 84 PRO A N 1
ATOM 651 C CA . PRO A 1 84 ? -17.365 4.564 8.854 1.00 92.69 84 PRO A CA 1
ATOM 652 C C . PRO A 1 84 ? -17.586 4.276 10.341 1.00 92.69 84 PRO A C 1
ATOM 654 O O . PRO A 1 84 ? -16.669 3.843 11.053 1.00 92.69 84 PRO A O 1
ATOM 657 N N . ASP A 1 85 ? -18.821 4.445 10.807 1.00 90.25 85 ASP A N 1
ATOM 658 C CA . ASP A 1 85 ? -19.230 4.020 12.147 1.00 90.25 85 ASP A CA 1
ATOM 659 C C . ASP A 1 85 ? -19.373 2.498 12.227 1.00 90.25 85 ASP A C 1
ATOM 661 O O . ASP A 1 85 ? -18.812 1.878 13.139 1.00 90.25 85 ASP A O 1
ATOM 665 N N . ASP A 1 86 ? -20.029 1.912 11.222 1.00 89.56 86 ASP A N 1
ATOM 666 C CA . ASP A 1 86 ? -20.232 0.475 11.052 1.00 89.56 86 ASP A CA 1
ATOM 667 C C . ASP A 1 86 ? -19.277 -0.101 9.996 1.00 89.56 86 ASP A C 1
ATOM 669 O O . ASP A 1 86 ? -19.082 0.455 8.920 1.00 89.56 86 ASP A O 1
ATOM 673 N N . THR A 1 87 ? -18.673 -1.238 10.325 1.00 92.31 87 THR A N 1
ATOM 674 C CA . THR A 1 87 ? -17.724 -1.978 9.476 1.00 92.31 87 THR A CA 1
ATOM 675 C C . THR A 1 87 ? -18.121 -3.446 9.361 1.00 92.31 87 THR A C 1
ATOM 677 O O . THR A 1 87 ? -17.271 -4.312 9.184 1.00 92.31 87 THR A O 1
ATOM 680 N N . THR A 1 88 ? -19.413 -3.746 9.502 1.00 94.44 88 THR A N 1
ATOM 681 C CA . THR A 1 88 ? -19.952 -5.104 9.359 1.00 94.44 88 THR A CA 1
ATOM 682 C C . THR A 1 88 ? -20.515 -5.379 7.965 1.00 94.44 88 THR A C 1
ATOM 684 O O . THR A 1 88 ? -20.619 -6.543 7.579 1.00 94.44 88 THR A O 1
ATOM 687 N N . LYS A 1 89 ? -20.860 -4.332 7.200 1.00 96.19 89 LYS A N 1
ATOM 688 C CA . LYS A 1 89 ? -21.458 -4.417 5.858 1.00 96.19 89 LYS A CA 1
ATOM 689 C C . LYS A 1 89 ? -20.982 -3.291 4.946 1.00 96.19 89 LYS A C 1
ATOM 691 O O . LYS A 1 89 ? -20.538 -2.246 5.419 1.00 96.19 89 LYS A O 1
ATOM 696 N N . CYS A 1 90 ? -21.112 -3.511 3.644 1.00 96.81 90 CYS A N 1
ATOM 697 C CA . CYS A 1 90 ? -20.937 -2.482 2.628 1.00 96.81 90 CYS A CA 1
ATOM 698 C C . CYS A 1 90 ? -22.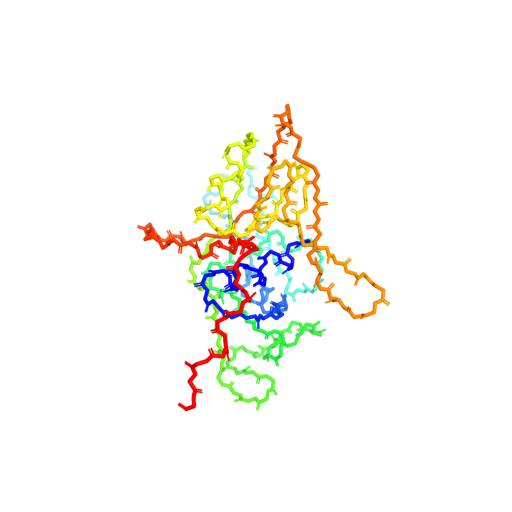095 -1.470 2.645 1.00 96.81 90 CYS A C 1
ATOM 700 O O . CYS A 1 90 ? -23.165 -1.733 3.199 1.00 96.81 90 CYS A O 1
ATOM 702 N N . ALA A 1 91 ? -21.899 -0.321 1.997 1.00 94.00 91 ALA A N 1
ATOM 703 C CA . ALA A 1 91 ? -22.898 0.743 1.881 1.00 94.00 91 ALA A CA 1
ATOM 704 C C . ALA A 1 91 ? -24.199 0.302 1.176 1.00 94.00 91 ALA A C 1
ATOM 706 O O . ALA A 1 91 ? -25.253 0.889 1.408 1.00 94.00 91 ALA A O 1
ATOM 707 N N . ASP A 1 92 ? -24.142 -0.743 0.348 1.00 93.94 92 ASP A N 1
ATOM 708 C CA . ASP A 1 92 ? -25.298 -1.378 -0.300 1.00 93.94 92 ASP A CA 1
ATOM 709 C C . ASP A 1 92 ? -25.931 -2.512 0.539 1.00 93.94 92 ASP A C 1
ATOM 711 O O . ASP A 1 92 ? -26.916 -3.126 0.128 1.00 93.94 92 ASP A O 1
ATOM 715 N N . GLY A 1 93 ? -25.383 -2.787 1.727 1.00 94.75 93 GLY A N 1
ATOM 716 C CA . GLY A 1 93 ? -25.820 -3.843 2.634 1.00 94.75 93 GLY A CA 1
ATOM 717 C C . GLY A 1 93 ? -25.199 -5.220 2.379 1.00 94.75 93 GLY A C 1
ATOM 718 O O . GLY A 1 93 ? -25.527 -6.148 3.128 1.00 94.75 93 GLY A O 1
ATOM 719 N N . SER A 1 94 ? -24.320 -5.377 1.382 1.00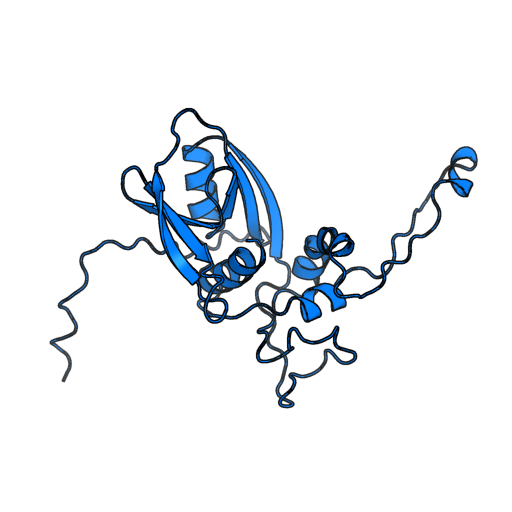 96.06 94 SER A N 1
ATOM 720 C CA . SER A 1 94 ? -23.619 -6.640 1.128 1.00 96.06 94 SER A CA 1
ATOM 721 C C . SER A 1 94 ? -22.572 -6.953 2.203 1.00 96.06 94 SER A C 1
ATOM 723 O O . SER A 1 94 ? -22.206 -6.114 3.032 1.00 96.06 94 SER A O 1
ATOM 725 N N . GLU A 1 95 ? -22.055 -8.181 2.182 1.00 96.50 95 GLU A N 1
ATOM 726 C CA . GLU A 1 95 ? -20.923 -8.566 3.027 1.00 96.50 95 GLU A CA 1
ATOM 727 C C . GLU A 1 95 ? -19.638 -7.846 2.602 1.00 96.50 95 GLU A C 1
ATOM 729 O O . GLU A 1 95 ? -19.401 -7.606 1.415 1.00 96.50 95 GLU A O 1
ATOM 734 N N . ILE A 1 96 ? -18.793 -7.524 3.584 1.00 96.62 96 ILE A N 1
ATOM 735 C CA . ILE A 1 96 ? -17.488 -6.911 3.334 1.00 96.62 96 ILE A CA 1
ATOM 736 C C . ILE A 1 96 ? -16.521 -7.961 2.802 1.00 96.62 96 ILE A C 1
ATOM 738 O O . ILE A 1 96 ? -16.285 -8.988 3.435 1.00 96.62 96 ILE A O 1
ATOM 742 N N . THR A 1 97 ? -15.890 -7.650 1.673 1.00 97.19 97 THR A N 1
ATOM 743 C CA . THR A 1 97 ? -14.747 -8.411 1.163 1.00 97.19 97 THR A CA 1
ATOM 744 C C . THR A 1 97 ? -13.465 -7.632 1.424 1.00 97.19 97 THR A C 1
ATOM 746 O O . THR A 1 97 ? -13.241 -6.582 0.821 1.00 97.19 97 THR A O 1
ATOM 749 N N . ALA A 1 98 ? -12.633 -8.153 2.327 1.00 96.44 98 ALA A N 1
ATOM 750 C CA . ALA A 1 98 ? -11.316 -7.607 2.626 1.00 96.44 98 ALA A CA 1
ATOM 751 C C . ALA A 1 98 ? -10.218 -8.424 1.929 1.00 96.44 98 ALA A C 1
ATOM 753 O O . ALA A 1 98 ? -10.170 -9.650 2.040 1.00 96.44 98 ALA A O 1
ATOM 754 N N . TYR A 1 99 ? -9.322 -7.732 1.236 1.00 96.38 99 TYR A N 1
ATOM 755 C CA . TYR A 1 99 ? -8.196 -8.299 0.499 1.00 96.38 99 TYR A CA 1
ATOM 756 C C . TYR A 1 99 ? -6.891 -8.090 1.257 1.00 96.38 99 TYR A C 1
ATOM 758 O O . TYR A 1 99 ? -6.713 -7.072 1.927 1.00 96.38 99 TYR A O 1
ATOM 766 N N . LEU A 1 100 ? -5.947 -9.021 1.103 1.00 94.50 100 LEU A N 1
ATOM 767 C CA . LEU A 1 100 ? -4.604 -8.923 1.689 1.00 94.50 100 LEU A CA 1
ATOM 768 C C . LEU A 1 100 ? -4.604 -8.738 3.219 1.00 94.50 100 LEU A C 1
ATOM 770 O O . LEU A 1 100 ? -3.711 -8.105 3.782 1.00 94.50 100 LEU A O 1
ATOM 774 N N . VAL A 1 101 ? -5.601 -9.289 3.917 1.00 94.25 101 VAL A N 1
ATOM 775 C CA . VAL A 1 101 ? -5.614 -9.318 5.388 1.00 94.25 101 VAL A CA 1
ATOM 776 C C . VAL A 1 101 ? -4.376 -10.076 5.877 1.00 94.25 101 VAL A C 1
ATOM 778 O O . VAL A 1 101 ? -4.071 -11.162 5.387 1.00 94.25 101 VAL A O 1
ATOM 781 N N . GLY A 1 102 ? -3.639 -9.501 6.829 1.00 92.50 102 GLY A N 1
ATOM 782 C CA . GLY A 1 102 ? -2.380 -10.064 7.328 1.00 92.50 102 GLY A CA 1
ATOM 783 C C . GLY A 1 102 ? -1.128 -9.650 6.546 1.00 92.50 102 GLY A C 1
ATOM 784 O O . GLY A 1 102 ? -0.015 -9.886 7.033 1.00 92.50 102 GLY A O 1
ATOM 785 N N . PHE A 1 103 ? -1.265 -8.970 5.403 1.00 94.00 103 PHE A N 1
ATOM 786 C CA . PHE A 1 103 ? -0.114 -8.405 4.694 1.00 94.00 103 PHE A CA 1
ATOM 787 C C . PHE A 1 103 ? 0.546 -7.289 5.511 1.00 94.00 103 PHE A C 1
ATOM 789 O O . PHE A 1 103 ? 0.007 -6.768 6.490 1.00 94.00 103 PHE A O 1
ATOM 796 N N . LYS A 1 104 ? 1.766 -6.933 5.126 1.00 92.25 104 LYS A N 1
ATOM 797 C CA . LYS A 1 104 ? 2.579 -5.897 5.758 1.00 92.25 104 LYS A CA 1
ATOM 798 C C . LYS A 1 104 ? 3.066 -4.914 4.707 1.00 92.25 104 LYS A C 1
ATOM 800 O O . LYS A 1 104 ? 3.198 -5.246 3.532 1.00 92.25 104 LYS A O 1
ATOM 805 N N . SER A 1 105 ? 3.375 -3.703 5.153 1.00 90.81 105 SER A N 1
ATOM 806 C CA . SER A 1 105 ? 4.109 -2.721 4.362 1.00 90.81 105 SER A CA 1
ATOM 807 C C . SER A 1 105 ? 5.575 -2.715 4.787 1.00 90.81 105 SER A C 1
ATOM 809 O O . SER A 1 105 ? 5.859 -2.634 5.985 1.00 90.81 105 SER A O 1
ATOM 811 N N . GLY A 1 106 ? 6.499 -2.786 3.833 1.00 90.56 106 GLY A N 1
ATOM 812 C CA . GLY A 1 106 ? 7.937 -2.860 4.098 1.00 90.56 106 GLY A CA 1
ATOM 813 C C . GLY A 1 106 ? 8.705 -1.861 3.261 1.00 90.56 106 GLY A C 1
ATOM 814 O O . GLY A 1 106 ? 8.398 -1.678 2.084 1.00 90.56 106 GLY A O 1
ATOM 815 N N . THR A 1 107 ? 9.690 -1.214 3.875 1.00 92.50 107 THR A N 1
ATOM 816 C CA . THR A 1 107 ? 10.589 -0.299 3.181 1.00 92.50 107 THR A CA 1
ATOM 817 C C . THR A 1 107 ? 11.831 -1.029 2.690 1.00 92.50 107 THR A C 1
ATOM 819 O O . THR A 1 107 ? 12.316 -1.958 3.336 1.00 92.50 107 THR A O 1
ATOM 822 N N . PHE A 1 108 ? 12.365 -0.597 1.553 1.00 93.06 108 PHE A N 1
ATOM 823 C CA . PHE A 1 108 ? 13.631 -1.090 1.022 1.00 93.06 108 PHE A CA 1
ATOM 824 C C . PHE A 1 108 ? 14.491 0.070 0.537 1.00 93.06 108 PHE A C 1
ATOM 826 O O . PHE A 1 108 ? 13.979 1.126 0.166 1.00 93.06 108 PHE A O 1
ATOM 833 N N . ILE A 1 109 ? 15.803 -0.144 0.541 1.00 95.62 109 ILE A N 1
ATOM 834 C CA . ILE A 1 109 ? 16.787 0.757 -0.048 1.00 95.62 109 ILE A CA 1
ATOM 835 C C . ILE A 1 109 ? 17.742 -0.106 -0.865 1.00 95.62 109 ILE A C 1
ATOM 837 O O . ILE A 1 109 ? 18.292 -1.069 -0.332 1.00 95.62 109 ILE A O 1
ATOM 841 N N . GLY A 1 110 ? 17.948 0.230 -2.135 1.00 94.88 110 GLY A N 1
ATOM 842 C CA . GLY A 1 110 ? 18.771 -0.582 -3.026 1.00 94.88 110 GLY A CA 1
ATOM 843 C C . GLY A 1 110 ? 19.050 0.067 -4.377 1.00 94.88 110 GLY A C 1
ATOM 844 O O . GLY A 1 110 ? 18.670 1.211 -4.629 1.00 94.88 110 GLY A O 1
ATOM 845 N N . LYS A 1 111 ? 19.763 -0.651 -5.238 1.00 95.75 111 LYS A N 1
ATOM 846 C CA . LYS A 1 111 ? 20.055 -0.263 -6.625 1.00 95.75 111 LYS A CA 1
ATOM 847 C C . LYS A 1 111 ? 18.989 -0.821 -7.575 1.00 95.75 111 LYS A C 1
ATOM 849 O O . LYS A 1 111 ? 17.977 -1.372 -7.151 1.00 95.75 111 LYS A O 1
ATOM 854 N N . VAL A 1 112 ? 19.217 -0.675 -8.881 1.00 95.62 112 VAL A N 1
ATOM 855 C CA . VAL A 1 112 ? 18.309 -1.162 -9.934 1.00 95.62 112 VAL A CA 1
ATOM 856 C C . VAL A 1 112 ? 17.957 -2.642 -9.764 1.00 95.62 112 VAL A C 1
ATOM 858 O O . VAL A 1 112 ? 16.789 -2.996 -9.898 1.00 95.62 112 VAL A O 1
ATOM 861 N N . ASP A 1 113 ? 18.934 -3.498 -9.460 1.00 95.56 113 ASP A N 1
ATOM 862 C CA . ASP A 1 113 ? 18.689 -4.939 -9.334 1.00 95.56 113 ASP A CA 1
ATOM 863 C C . ASP A 1 113 ? 17.852 -5.273 -8.095 1.00 95.56 113 ASP A C 1
ATOM 865 O O . ASP A 1 113 ? 16.912 -6.058 -8.200 1.00 95.56 113 ASP A O 1
ATOM 869 N N . ASP A 1 114 ? 18.088 -4.592 -6.969 1.00 95.69 114 ASP A N 1
ATOM 870 C CA . ASP A 1 114 ? 17.266 -4.734 -5.760 1.00 95.69 114 ASP A CA 1
ATOM 871 C C . ASP A 1 114 ? 15.822 -4.269 -6.010 1.00 95.69 114 ASP A C 1
ATOM 873 O O . ASP A 1 114 ? 14.866 -4.869 -5.521 1.00 95.69 114 ASP A O 1
ATOM 877 N N . MET A 1 115 ? 15.637 -3.211 -6.806 1.00 94.50 115 MET A N 1
ATOM 878 C CA . MET A 1 115 ? 14.309 -2.729 -7.188 1.00 94.50 115 MET A CA 1
ATOM 879 C C . MET A 1 115 ? 13.581 -3.724 -8.100 1.00 94.50 115 MET A C 1
ATOM 881 O O . MET A 1 115 ? 12.398 -3.990 -7.889 1.00 94.50 115 MET A O 1
ATOM 885 N N . LYS A 1 116 ? 14.274 -4.316 -9.083 1.00 95.44 116 LYS A N 1
ATOM 886 C CA . LYS A 1 116 ? 13.713 -5.395 -9.916 1.00 95.44 116 LYS A CA 1
ATOM 887 C C . LYS A 1 116 ? 13.339 -6.605 -9.068 1.00 95.44 116 LYS A C 1
ATOM 889 O O . LYS A 1 116 ? 12.265 -7.171 -9.252 1.00 95.44 116 LYS A O 1
ATOM 894 N N . GLU A 1 117 ? 14.197 -6.980 -8.126 1.00 95.00 117 GLU A N 1
ATOM 895 C CA . GLU A 1 117 ? 13.938 -8.075 -7.198 1.00 95.00 117 GLU A CA 1
ATOM 896 C C . GLU A 1 117 ? 12.727 -7.791 -6.302 1.00 95.00 117 GLU A C 1
ATOM 898 O O . GLU A 1 117 ? 11.863 -8.657 -6.153 1.00 95.00 117 GLU A O 1
ATOM 903 N N . ALA A 1 118 ? 12.608 -6.574 -5.766 1.00 94.25 118 ALA A N 1
ATOM 904 C CA . ALA A 1 118 ? 11.439 -6.157 -4.999 1.00 94.25 118 ALA A CA 1
ATOM 905 C C . ALA A 1 118 ? 10.155 -6.255 -5.836 1.00 94.25 118 ALA A C 1
ATOM 907 O O . ALA A 1 118 ? 9.157 -6.787 -5.352 1.00 94.25 118 ALA A O 1
ATOM 908 N N . ILE A 1 119 ? 10.195 -5.825 -7.103 1.00 94.94 119 ILE A N 1
ATOM 909 C CA . ILE A 1 119 ? 9.044 -5.910 -8.011 1.00 94.94 119 ILE A CA 1
ATOM 910 C C . ILE A 1 119 ? 8.650 -7.366 -8.297 1.00 94.94 119 ILE A C 1
ATOM 912 O O . ILE A 1 119 ? 7.469 -7.709 -8.263 1.00 94.94 119 ILE A O 1
ATOM 916 N N . LEU A 1 120 ? 9.625 -8.244 -8.549 1.00 93.38 120 LEU A N 1
ATOM 917 C CA . LEU A 1 120 ? 9.366 -9.667 -8.805 1.00 93.38 120 LEU A CA 1
ATOM 918 C C . LEU A 1 120 ? 8.795 -10.386 -7.580 1.00 93.38 120 LEU A C 1
ATOM 920 O O . LEU A 1 120 ? 7.944 -11.263 -7.716 1.00 93.38 120 LEU A O 1
ATOM 924 N N . ARG A 1 121 ? 9.281 -10.044 -6.384 1.00 91.50 121 ARG A N 1
ATOM 925 C CA . ARG A 1 121 ? 8.890 -10.721 -5.141 1.00 91.50 121 ARG A CA 1
ATOM 926 C C . ARG A 1 121 ? 7.575 -10.204 -4.574 1.00 91.50 121 ARG A C 1
ATOM 928 O O . ARG A 1 121 ? 6.790 -10.992 -4.059 1.00 91.50 121 ARG A O 1
ATOM 935 N N . PHE A 1 122 ? 7.357 -8.894 -4.627 1.00 92.62 122 PHE A N 1
ATOM 936 C CA . PHE A 1 122 ? 6.268 -8.238 -3.900 1.00 92.62 122 PHE A CA 1
ATOM 937 C C . PHE A 1 122 ? 5.225 -7.600 -4.820 1.00 92.62 122 PHE A C 1
ATOM 939 O O . PHE A 1 122 ? 4.179 -7.160 -4.344 1.00 92.62 122 PHE A O 1
ATOM 946 N N . GLY A 1 123 ? 5.472 -7.591 -6.131 1.00 93.62 123 GLY A N 1
ATOM 947 C CA . GLY A 1 123 ? 4.623 -6.920 -7.101 1.00 93.62 123 GLY A CA 1
ATOM 948 C C . GLY A 1 123 ? 4.907 -5.415 -7.149 1.00 93.62 123 GLY A C 1
ATOM 949 O O . GLY A 1 123 ? 6.053 -4.994 -7.009 1.00 93.62 123 GLY A O 1
ATOM 950 N N . PRO A 1 124 ? 3.889 -4.577 -7.382 1.00 95.56 124 PRO A N 1
ATOM 951 C CA . PRO A 1 124 ? 4.051 -3.132 -7.479 1.00 95.56 124 PRO A CA 1
ATOM 952 C C . PRO A 1 124 ? 4.760 -2.528 -6.264 1.00 95.56 124 PRO A C 1
ATOM 954 O O . PRO A 1 124 ? 4.472 -2.878 -5.119 1.00 95.56 124 PRO A O 1
ATOM 957 N N . VAL A 1 125 ? 5.657 -1.576 -6.517 1.00 95.69 125 VAL A N 1
ATOM 958 C CA . VAL A 1 125 ? 6.393 -0.845 -5.479 1.00 95.69 125 VAL A CA 1
ATOM 959 C C . VAL A 1 125 ? 6.226 0.652 -5.670 1.00 95.69 125 VAL A C 1
ATOM 961 O O . VAL A 1 125 ? 6.194 1.154 -6.792 1.00 95.69 125 VAL A O 1
ATOM 964 N N . TRP A 1 126 ? 6.147 1.399 -4.577 1.00 94.50 126 TRP A N 1
ATOM 965 C CA . TRP A 1 126 ? 6.314 2.848 -4.636 1.00 94.50 126 TRP A CA 1
ATOM 966 C C . TRP A 1 126 ? 7.780 3.178 -4.368 1.00 94.50 126 TRP A C 1
ATOM 968 O O . TRP A 1 126 ? 8.290 2.791 -3.324 1.00 94.50 126 TRP A O 1
ATOM 978 N N . ALA A 1 127 ? 8.457 3.866 -5.285 1.00 93.06 127 ALA A N 1
ATOM 979 C CA . ALA A 1 127 ? 9.888 4.140 -5.217 1.00 93.06 127 ALA A CA 1
ATOM 980 C C . ALA A 1 127 ? 10.219 5.623 -5.436 1.00 93.06 127 ALA A C 1
ATOM 982 O O . ALA A 1 127 ? 9.540 6.349 -6.168 1.00 93.06 127 ALA A O 1
ATOM 983 N N . VAL A 1 128 ? 11.311 6.065 -4.818 1.00 89.88 128 VAL A N 1
ATOM 984 C CA . VAL A 1 128 ? 11.933 7.371 -5.020 1.00 89.88 128 VAL A CA 1
ATOM 985 C C . VAL A 1 128 ? 13.397 7.156 -5.412 1.00 89.88 128 VAL A C 1
ATOM 987 O O . VAL A 1 128 ? 14.128 6.538 -4.634 1.00 89.88 128 VAL A O 1
ATOM 990 N N . PRO A 1 129 ? 13.842 7.683 -6.568 1.00 86.00 129 PRO A N 1
ATOM 991 C CA . PRO A 1 129 ? 13.013 8.234 -7.652 1.00 86.00 129 PRO A CA 1
ATOM 992 C C . PRO A 1 129 ? 12.161 7.133 -8.327 1.00 86.00 129 PRO A C 1
ATOM 994 O O . PRO A 1 129 ? 12.493 5.961 -8.231 1.00 86.00 129 PRO A O 1
ATOM 997 N N . GLY A 1 130 ? 11.068 7.480 -9.018 1.00 77.12 130 GLY A N 1
ATOM 998 C CA . GLY A 1 130 ? 10.340 6.521 -9.878 1.00 77.12 130 GLY A CA 1
ATOM 999 C C . GLY A 1 130 ? 8.816 6.490 -9.735 1.00 77.12 130 GLY A C 1
ATOM 1000 O O . GLY A 1 130 ? 8.127 6.147 -10.690 1.00 77.12 130 GLY A O 1
ATOM 1001 N N . GLY A 1 131 ? 8.262 6.902 -8.595 1.00 90.81 131 GLY A N 1
ATOM 1002 C CA . GLY A 1 131 ? 6.816 6.874 -8.366 1.00 90.81 131 GLY A CA 1
ATOM 1003 C C . GLY A 1 131 ? 6.289 5.457 -8.122 1.00 90.81 131 GLY A C 1
ATOM 1004 O O . GLY A 1 131 ? 6.966 4.634 -7.519 1.00 90.81 131 GLY A O 1
ATOM 1005 N N . LEU A 1 132 ? 5.048 5.176 -8.528 1.00 94.19 132 LEU A N 1
ATOM 1006 C CA . LEU A 1 132 ? 4.498 3.819 -8.454 1.00 94.19 132 LEU A CA 1
ATOM 1007 C C . LEU A 1 132 ? 4.992 3.022 -9.663 1.00 94.19 132 LEU A C 1
ATOM 1009 O O . LEU A 1 132 ? 4.656 3.379 -10.787 1.00 94.19 132 LEU A O 1
ATOM 1013 N N . VAL A 1 133 ? 5.772 1.972 -9.429 1.00 95.38 133 VAL A N 1
ATOM 1014 C CA . VAL A 1 133 ? 6.387 1.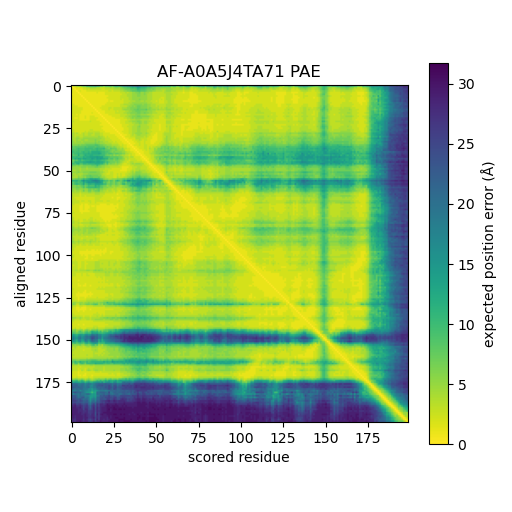131 -10.459 1.00 95.38 133 VAL A CA 1
ATOM 1015 C C . VAL A 1 133 ? 5.784 -0.265 -10.405 1.00 95.38 133 VAL A C 1
ATOM 1017 O O . VAL A 1 133 ? 5.758 -0.898 -9.351 1.00 95.38 133 VAL A O 1
ATOM 1020 N N . VAL A 1 134 ? 5.302 -0.741 -11.549 1.00 95.50 134 VAL A N 1
ATOM 1021 C CA . VAL A 1 134 ? 4.631 -2.049 -11.686 1.00 95.50 134 VAL A CA 1
ATOM 1022 C C . VAL A 1 134 ? 5.460 -3.056 -12.483 1.00 95.50 134 VAL A C 1
ATOM 1024 O O . VAL A 1 134 ? 5.114 -4.231 -12.552 1.00 95.50 134 VAL A O 1
ATOM 1027 N N . GLY A 1 135 ? 6.557 -2.604 -13.088 1.00 95.25 135 GLY A N 1
ATOM 1028 C CA . GLY A 1 135 ? 7.425 -3.422 -13.922 1.00 95.25 135 GLY A CA 1
ATOM 1029 C C . GLY A 1 135 ? 8.525 -2.596 -14.571 1.00 95.25 135 GLY A C 1
ATOM 1030 O O . GLY A 1 135 ? 8.739 -1.430 -14.237 1.00 95.25 135 GLY A O 1
ATOM 1031 N N . TRP A 1 136 ? 9.218 -3.195 -15.530 1.00 95.69 136 TRP A N 1
ATOM 1032 C CA . TRP A 1 136 ? 10.186 -2.509 -16.378 1.00 95.69 136 TRP A CA 1
ATOM 1033 C C . TRP A 1 136 ? 10.184 -3.120 -17.772 1.00 95.69 136 TRP A C 1
ATOM 1035 O O . TRP A 1 136 ? 9.795 -4.274 -17.969 1.00 95.69 136 TRP A O 1
ATOM 1045 N N . LYS A 1 137 ? 10.646 -2.335 -18.739 1.00 95.19 137 LYS A N 1
ATOM 1046 C CA . LYS A 1 137 ? 10.902 -2.773 -20.104 1.00 95.19 137 LYS A CA 1
ATOM 1047 C C . LYS A 1 137 ? 12.140 -2.057 -20.624 1.00 95.19 137 LYS A C 1
ATOM 1049 O O . LYS A 1 137 ? 12.223 -0.831 -20.561 1.00 95.19 137 LYS A O 1
ATOM 1054 N N . ASP A 1 138 ? 13.090 -2.832 -21.136 1.00 94.19 138 ASP A N 1
ATOM 1055 C CA . ASP A 1 138 ? 14.378 -2.337 -21.620 1.00 94.19 138 ASP A CA 1
ATOM 1056 C C . ASP A 1 138 ? 15.066 -1.457 -20.556 1.00 94.19 138 ASP A C 1
ATOM 1058 O O . ASP A 1 138 ? 15.347 -1.917 -19.447 1.00 94.19 138 ASP A O 1
ATOM 1062 N N . THR A 1 139 ? 15.304 -0.183 -20.868 1.00 94.69 139 THR A N 1
ATOM 1063 C CA . THR A 1 139 ? 15.932 0.803 -19.979 1.00 94.69 139 THR A CA 1
ATOM 1064 C C . THR A 1 139 ? 14.922 1.702 -19.260 1.00 94.69 139 THR A C 1
ATOM 1066 O O . THR A 1 139 ? 15.299 2.777 -18.795 1.00 94.69 139 THR A O 1
ATOM 1069 N N . ASN A 1 140 ? 13.646 1.309 -19.180 1.00 95.81 140 ASN A N 1
ATOM 1070 C CA . ASN A 1 140 ? 12.586 2.102 -18.555 1.00 95.81 140 ASN A CA 1
ATOM 1071 C C . ASN A 1 140 ? 11.829 1.317 -17.479 1.00 95.81 140 ASN A C 1
ATOM 1073 O O . ASN A 1 140 ? 11.461 0.158 -17.669 1.00 95.81 140 ASN A O 1
ATOM 1077 N N . TRP A 1 141 ? 11.525 1.985 -16.371 1.00 95.81 141 TRP A N 1
ATOM 1078 C CA . TRP A 1 141 ? 10.486 1.570 -15.437 1.00 95.81 141 TRP A CA 1
ATOM 1079 C C . TRP A 1 141 ? 9.111 1.754 -16.081 1.00 95.81 141 TRP A C 1
ATOM 1081 O O . TRP A 1 141 ? 8.876 2.764 -16.743 1.00 95.81 141 TRP A O 1
ATOM 1091 N N . ILE A 1 142 ? 8.201 0.804 -15.863 1.00 95.81 142 ILE A N 1
ATOM 1092 C CA . ILE A 1 142 ? 6.774 0.954 -16.170 1.00 95.81 142 ILE A CA 1
ATOM 1093 C C . ILE A 1 142 ? 6.125 1.563 -14.932 1.00 95.81 142 ILE A C 1
ATOM 1095 O O . ILE A 1 142 ? 6.079 0.933 -13.870 1.00 95.81 142 ILE A O 1
ATOM 1099 N N . THR A 1 143 ? 5.661 2.798 -15.066 1.00 94.00 143 THR A N 1
ATOM 1100 C CA . THR A 1 143 ? 5.119 3.596 -13.969 1.00 94.00 143 THR A CA 1
ATOM 1101 C C . THR 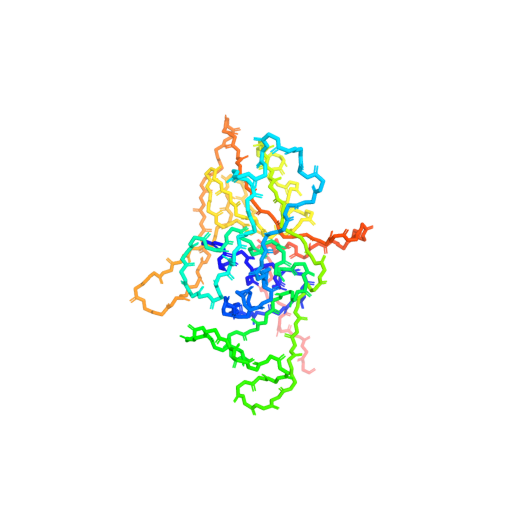A 1 143 ? 3.605 3.701 -14.060 1.00 94.00 143 THR A C 1
ATOM 1103 O O . THR A 1 143 ? 3.003 3.496 -15.111 1.00 94.00 143 THR A O 1
ATOM 1106 N N . VAL A 1 144 ? 2.978 4.031 -12.937 1.00 91.06 144 VAL A N 1
ATOM 1107 C CA . VAL A 1 144 ? 1.560 4.370 -12.862 1.00 91.06 144 VAL A CA 1
ATOM 1108 C C . VAL A 1 144 ? 1.435 5.845 -12.506 1.00 91.06 144 VAL A C 1
ATOM 1110 O O . VAL A 1 144 ? 1.828 6.282 -11.417 1.00 91.06 144 VAL A O 1
ATOM 1113 N N . GLU A 1 145 ? 0.851 6.606 -13.421 1.00 84.81 145 GLU A N 1
ATOM 1114 C CA . GLU A 1 145 ? 0.675 8.048 -13.316 1.00 84.81 145 GLU A CA 1
ATOM 1115 C C . GLU A 1 145 ? -0.767 8.395 -12.949 1.00 84.81 145 GLU A C 1
ATOM 1117 O O . GLU A 1 145 ? -1.723 7.831 -13.480 1.00 84.81 145 GLU A O 1
ATOM 1122 N N . SER A 1 146 ? -0.919 9.333 -12.013 1.00 73.38 146 SER A N 1
ATOM 1123 C CA . SER A 1 146 ? -2.220 9.859 -11.602 1.00 73.38 146 SER A CA 1
ATOM 1124 C C . SER A 1 146 ? -2.573 11.050 -12.480 1.00 73.38 146 SER A C 1
ATOM 1126 O O . SER A 1 146 ? -1.901 12.081 -12.410 1.00 73.38 146 SER A O 1
ATOM 1128 N N . THR A 1 147 ? -3.653 10.954 -13.249 1.00 64.31 147 THR A N 1
ATOM 1129 C CA . THR A 1 147 ? -4.201 12.116 -13.957 1.00 64.31 147 THR A CA 1
ATOM 1130 C C . THR A 1 147 ? -5.120 12.885 -13.005 1.00 64.31 147 THR A C 1
ATOM 1132 O O . THR A 1 147 ? -6.201 12.435 -12.641 1.00 64.31 147 THR A O 1
ATOM 1135 N N . TYR A 1 148 ? -4.667 14.045 -12.525 1.00 55.22 148 TYR A N 1
ATOM 1136 C CA . TYR A 1 148 ? -5.399 14.834 -11.521 1.00 55.22 148 TYR A CA 1
ATOM 1137 C C . TYR A 1 148 ? -6.589 1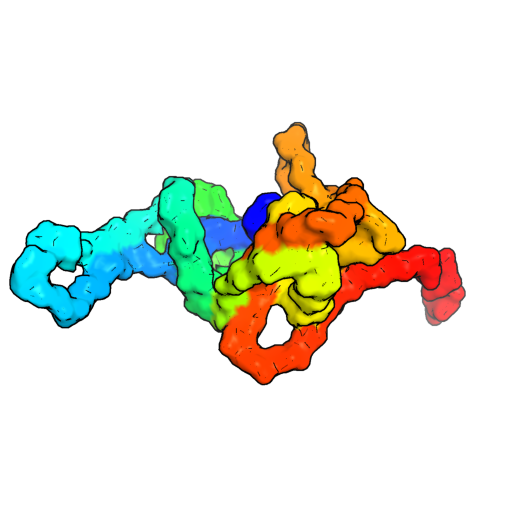5.632 -12.086 1.00 55.22 148 TYR A C 1
ATOM 1139 O O . TYR A 1 148 ? -7.323 16.247 -11.320 1.00 55.22 148 TYR A O 1
ATOM 1147 N N . LEU A 1 149 ? -6.785 15.658 -13.408 1.00 47.06 149 LEU A N 1
ATOM 1148 C CA . LEU A 1 149 ? -7.643 16.656 -14.058 1.00 47.06 149 LEU A CA 1
ATOM 1149 C C . LEU A 1 149 ? -9.068 16.180 -14.400 1.00 47.06 149 LEU A C 1
ATOM 1151 O O . LEU A 1 149 ? -9.881 17.021 -14.771 1.00 47.06 149 LEU A O 1
ATOM 1155 N N . SER A 1 150 ? -9.428 14.896 -14.260 1.00 37.81 150 SER A N 1
ATOM 1156 C CA . SER A 1 150 ? -10.766 14.433 -14.689 1.00 37.81 150 SER A CA 1
ATOM 1157 C C . SER A 1 150 ? -11.228 13.123 -14.035 1.00 37.81 150 SER A C 1
ATOM 1159 O O . SER A 1 150 ? -11.431 12.125 -14.721 1.00 37.81 150 SER A O 1
ATOM 1161 N N . GLY A 1 151 ? -11.390 13.122 -12.706 1.00 48.12 151 GLY A N 1
ATOM 1162 C CA . GLY A 1 151 ? -11.626 11.895 -11.934 1.00 48.12 151 GLY A CA 1
ATOM 1163 C C . GLY A 1 151 ? -10.336 11.081 -11.856 1.00 48.12 151 GLY A C 1
ATOM 1164 O O . GLY A 1 151 ? -9.670 10.881 -12.863 1.00 48.12 151 GLY A O 1
ATOM 1165 N N . SER A 1 152 ? -9.918 10.692 -10.655 1.00 56.75 152 SER A N 1
ATOM 1166 C CA . SER A 1 152 ? -8.605 10.096 -10.386 1.00 56.75 152 SER A CA 1
ATOM 1167 C C . SER A 1 152 ? -8.386 8.798 -11.176 1.00 56.75 152 SER A C 1
ATOM 1169 O O . SER A 1 152 ? -8.650 7.712 -10.668 1.00 56.75 152 SER A O 1
ATOM 1171 N N . SER A 1 153 ? -7.920 8.899 -12.421 1.00 66.62 153 SER A N 1
ATOM 1172 C CA . SER A 1 153 ? -7.641 7.748 -13.274 1.00 66.62 153 SER A CA 1
ATOM 1173 C C . SER A 1 153 ? -6.140 7.498 -13.327 1.00 66.62 153 SER A C 1
ATOM 1175 O O . SER A 1 153 ? -5.324 8.430 -13.394 1.00 66.62 153 SER A O 1
ATOM 1177 N N . TYR A 1 154 ? -5.784 6.221 -13.246 1.00 77.50 154 TYR A N 1
ATOM 1178 C CA . TYR A 1 154 ? -4.411 5.764 -13.333 1.00 77.50 154 TYR A CA 1
ATOM 1179 C C . TYR A 1 154 ? -4.105 5.339 -14.762 1.00 77.50 154 TYR A C 1
ATOM 1181 O O . TYR A 1 154 ? -4.834 4.546 -15.352 1.00 77.50 154 TYR A O 1
ATOM 1189 N N . THR A 1 155 ? -3.010 5.860 -15.306 1.00 86.00 155 THR A N 1
ATOM 1190 C CA . THR A 1 155 ? -2.519 5.496 -16.640 1.00 86.00 155 THR A CA 1
ATOM 1191 C C . THR A 1 155 ? -1.112 4.932 -16.533 1.00 86.00 155 THR A C 1
ATOM 1193 O O . THR A 1 155 ? -0.360 5.299 -15.628 1.00 86.00 155 THR A O 1
ATOM 1196 N N . LEU A 1 156 ? -0.768 4.008 -17.430 1.00 89.69 156 LEU A N 1
ATOM 1197 C CA . LEU A 1 156 ? 0.592 3.492 -17.510 1.00 89.69 156 LEU A CA 1
ATOM 1198 C C . LEU A 1 156 ? 1.481 4.510 -18.221 1.00 89.69 156 LEU A C 1
ATOM 1200 O O . LEU A 1 156 ? 1.163 4.963 -19.319 1.00 89.69 156 LEU A O 1
ATOM 1204 N N . GLY A 1 157 ? 2.599 4.827 -17.584 1.00 90.75 157 GLY A N 1
ATOM 1205 C CA . GLY A 1 157 ? 3.674 5.645 -18.118 1.00 90.75 157 GLY A CA 1
ATOM 1206 C C . GLY A 1 157 ? 4.986 4.872 -18.142 1.00 90.75 157 GLY A C 1
ATOM 1207 O O . GLY A 1 157 ? 5.062 3.689 -17.784 1.00 90.75 157 GLY A O 1
ATOM 1208 N N . THR A 1 158 ? 6.043 5.554 -18.565 1.00 93.38 158 THR A N 1
ATOM 1209 C CA . THR A 1 158 ? 7.399 5.012 -18.500 1.00 93.38 158 THR A CA 1
ATOM 1210 C C . THR A 1 158 ? 8.387 6.080 -18.077 1.00 93.38 158 THR A C 1
ATOM 1212 O O . THR A 1 158 ? 8.355 7.188 -18.611 1.00 93.38 158 THR A O 1
ATOM 1215 N N . THR A 1 159 ? 9.321 5.711 -17.205 1.00 92.62 159 THR A N 1
ATOM 1216 C CA . THR A 1 159 ? 10.402 6.595 -16.752 1.00 92.62 159 THR A CA 1
ATOM 1217 C C . THR A 1 159 ? 11.751 5.909 -16.960 1.00 92.62 159 THR A C 1
ATOM 1219 O O . THR A 1 159 ? 11.872 4.733 -16.610 1.00 92.62 159 THR A O 1
ATOM 1222 N N . PRO A 1 160 ? 12.783 6.604 -17.471 1.00 94.88 160 PRO A N 1
ATOM 1223 C CA . PRO A 1 160 ? 14.117 6.028 -17.614 1.00 94.88 160 PRO A CA 1
ATOM 1224 C C . PRO A 1 160 ? 14.677 5.477 -16.298 1.00 94.88 160 PRO A C 1
ATOM 1226 O O . PRO A 1 160 ? 14.529 6.085 -15.235 1.00 94.88 160 PRO A O 1
ATOM 1229 N N . ILE A 1 161 ? 15.356 4.332 -16.376 1.00 95.25 161 ILE A N 1
ATOM 1230 C CA . ILE A 1 161 ? 16.066 3.745 -15.239 1.00 95.25 161 ILE A CA 1
ATOM 1231 C C . ILE A 1 161 ? 17.335 4.558 -14.979 1.00 95.25 161 ILE A C 1
ATOM 1233 O O . ILE A 1 161 ? 18.215 4.653 -15.832 1.00 95.25 161 ILE A O 1
ATOM 1237 N N . ILE A 1 162 ? 17.460 5.092 -13.766 1.00 92.31 162 ILE A N 1
ATOM 1238 C CA . ILE A 1 162 ? 18.696 5.713 -13.284 1.00 92.31 162 ILE A CA 1
ATOM 1239 C C . ILE A 1 162 ? 19.602 4.590 -12.773 1.00 92.31 162 ILE A C 1
ATOM 1241 O O . ILE A 1 162 ? 19.329 4.011 -11.719 1.00 92.31 162 ILE A O 1
ATOM 1245 N N . THR A 1 163 ? 20.640 4.248 -13.539 1.00 89.25 163 THR A N 1
ATOM 1246 C CA . THR A 1 163 ? 21.513 3.086 -13.283 1.00 89.25 163 THR A CA 1
ATOM 1247 C C . THR A 1 163 ? 22.474 3.289 -12.120 1.00 89.25 163 THR A C 1
ATOM 1249 O O . THR A 1 163 ? 22.714 2.357 -11.358 1.00 89.25 163 THR A O 1
ATOM 1252 N N . ASP A 1 164 ? 22.962 4.515 -11.945 1.00 88.75 164 ASP A N 1
ATOM 1253 C CA . ASP A 1 164 ? 23.935 4.863 -10.899 1.00 88.75 164 ASP A CA 1
ATOM 1254 C C . ASP A 1 164 ? 23.257 5.400 -9.627 1.00 88.75 164 ASP A C 1
ATOM 1256 O O . ASP A 1 164 ? 23.913 5.833 -8.680 1.00 88.75 164 ASP A O 1
ATOM 1260 N N . GLY A 1 165 ? 21.922 5.389 -9.614 1.00 86.12 165 GLY A N 1
ATOM 1261 C CA . GLY A 1 165 ? 21.097 5.891 -8.527 1.00 86.12 165 GLY A CA 1
ATOM 1262 C C . GLY A 1 165 ? 20.804 4.842 -7.459 1.00 86.12 165 GLY A C 1
ATOM 1263 O O . GLY A 1 165 ? 20.925 3.633 -7.666 1.00 86.12 165 GLY A O 1
ATOM 1264 N N . GLN A 1 166 ? 20.359 5.335 -6.308 1.00 93.81 166 GLN A N 1
ATOM 1265 C CA . GLN A 1 166 ? 19.749 4.529 -5.261 1.00 93.81 166 GLN A CA 1
ATOM 1266 C C . GLN A 1 166 ? 18.240 4.770 -5.261 1.00 93.81 166 GLN A C 1
ATOM 1268 O O . GLN A 1 166 ? 17.783 5.902 -5.426 1.00 93.81 166 GLN A O 1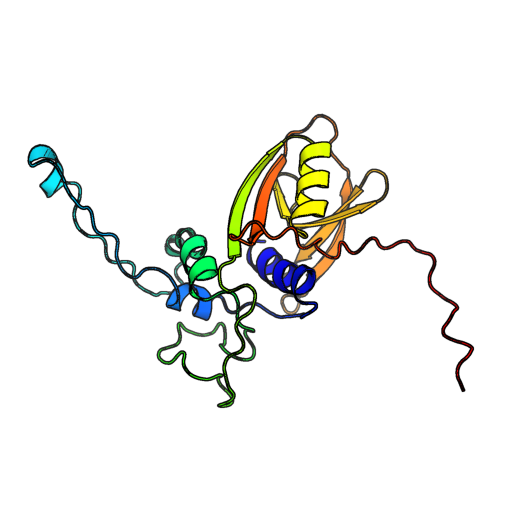
ATOM 1273 N N . TYR A 1 167 ? 17.491 3.700 -5.044 1.00 94.62 167 TYR A N 1
ATOM 1274 C CA . TYR A 1 167 ? 16.053 3.712 -4.862 1.00 94.62 167 TYR A CA 1
ATOM 1275 C C . TYR A 1 167 ? 15.743 3.450 -3.397 1.00 94.62 167 TYR A C 1
ATOM 1277 O O . TYR A 1 167 ? 16.300 2.537 -2.787 1.00 94.62 167 TYR A O 1
ATOM 1285 N N . SER A 1 168 ? 14.840 4.247 -2.842 1.00 94.25 168 SER A N 1
ATOM 1286 C CA . SER A 1 168 ? 14.154 3.943 -1.590 1.00 94.25 168 SER A CA 1
ATOM 1287 C C . SER A 1 168 ? 12.689 3.716 -1.909 1.00 94.25 168 SER A C 1
ATOM 1289 O O . SER A 1 168 ? 12.114 4.473 -2.693 1.00 94.25 168 SER A O 1
ATOM 1291 N N . GLY A 1 169 ? 12.076 2.686 -1.345 1.00 92.50 169 GLY A N 1
ATOM 1292 C CA . GLY A 1 169 ? 10.702 2.368 -1.691 1.00 92.50 169 GLY A CA 1
ATOM 1293 C 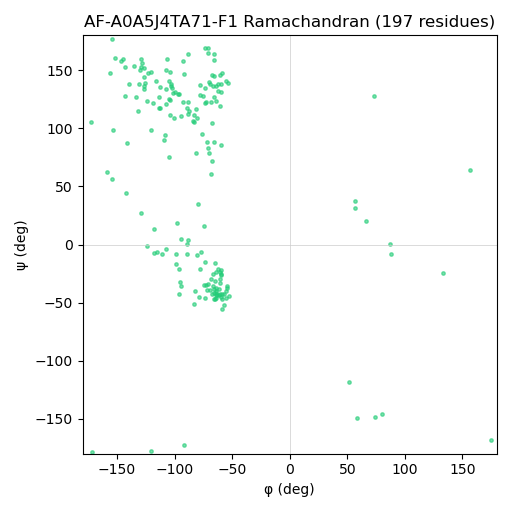C . GLY A 1 169 ? 9.924 1.631 -0.624 1.00 92.50 169 GLY A C 1
ATOM 1294 O O . GLY A 1 169 ? 10.443 1.295 0.438 1.00 92.50 169 GLY A O 1
ATOM 1295 N N . LEU A 1 170 ? 8.651 1.416 -0.935 1.00 93.81 170 LEU A N 1
ATOM 1296 C CA . LEU A 1 170 ? 7.660 0.716 -0.136 1.00 93.81 170 LEU A CA 1
ATOM 1297 C C . LEU A 1 170 ? 7.024 -0.392 -0.980 1.00 93.81 170 LEU A C 1
ATOM 1299 O O . LEU A 1 170 ? 6.612 -0.146 -2.117 1.00 93.81 170 LEU A O 1
ATOM 1303 N N . ALA A 1 171 ? 6.901 -1.579 -0.397 1.00 94.56 171 ALA A N 1
ATOM 1304 C CA . ALA A 1 171 ? 6.206 -2.722 -0.976 1.00 94.56 171 ALA A CA 1
ATOM 1305 C C . ALA A 1 171 ? 5.153 -3.271 -0.002 1.00 94.56 171 ALA A C 1
ATOM 1307 O O . ALA A 1 171 ? 5.304 -3.153 1.219 1.00 94.56 171 ALA A O 1
ATOM 1308 N N . ILE A 1 172 ? 4.101 -3.881 -0.550 1.00 94.38 172 ILE A N 1
ATOM 1309 C CA . ILE A 1 172 ? 3.083 -4.618 0.206 1.00 94.38 172 ILE A CA 1
ATOM 1310 C C . ILE A 1 172 ? 3.352 -6.109 0.016 1.00 94.38 172 ILE A C 1
ATOM 1312 O O . ILE A 1 172 ? 3.444 -6.579 -1.115 1.00 94.38 172 ILE A O 1
ATOM 1316 N N . PHE A 1 173 ? 3.524 -6.847 1.109 1.00 91.38 173 PHE A N 1
ATOM 1317 C CA . PHE A 1 173 ? 3.973 -8.238 1.063 1.00 91.38 173 PHE A CA 1
ATOM 1318 C C . PHE A 1 173 ? 3.285 -9.097 2.125 1.00 91.38 173 PHE A C 1
ATOM 1320 O O . PHE A 1 173 ? 2.876 -8.592 3.171 1.00 91.38 173 PHE A O 1
ATOM 1327 N N . ASP A 1 174 ? 3.166 -10.398 1.861 1.00 88.06 174 ASP A N 1
ATOM 1328 C CA . ASP A 1 174 ? 2.586 -11.345 2.814 1.00 88.06 174 ASP A CA 1
ATOM 1329 C C . ASP A 1 174 ? 3.484 -11.462 4.058 1.00 88.06 174 ASP A C 1
ATOM 1331 O O . ASP A 1 174 ? 4.695 -11.686 3.974 1.00 88.06 174 ASP A O 1
ATOM 1335 N N . GLY A 1 175 ? 2.887 -11.272 5.236 1.00 68.88 175 GLY A N 1
ATOM 1336 C CA . GLY A 1 175 ? 3.577 -11.363 6.517 1.00 68.88 175 GLY A CA 1
ATOM 1337 C C . GLY A 1 175 ? 3.917 -12.795 6.939 1.00 68.88 175 GLY A C 1
ATOM 1338 O O . GLY A 1 175 ? 4.729 -12.960 7.858 1.00 68.88 175 GLY A O 1
ATOM 1339 N N . VAL A 1 176 ? 3.314 -13.797 6.295 1.00 63.38 176 VAL A N 1
ATOM 1340 C CA . VAL A 1 176 ? 3.621 -15.222 6.434 1.00 63.38 176 VAL A CA 1
ATOM 1341 C C . VAL A 1 176 ? 4.550 -15.591 5.276 1.00 63.38 176 VAL A C 1
ATOM 1343 O O . VAL A 1 176 ? 4.263 -15.260 4.135 1.00 63.38 176 VAL A O 1
ATOM 1346 N N . SER A 1 177 ? 5.691 -16.242 5.538 1.00 46.75 177 SER A N 1
ATOM 1347 C CA . SER A 1 177 ? 6.657 -16.664 4.500 1.00 46.75 177 SER A CA 1
ATOM 1348 C C . SER A 1 177 ? 6.112 -17.783 3.604 1.00 46.75 177 SER A C 1
ATOM 1350 O O . SER A 1 177 ? 6.670 -18.877 3.539 1.00 46.75 177 SER A O 1
ATOM 1352 N N . VAL A 1 178 ? 5.016 -17.525 2.902 1.00 46.03 178 VAL A N 1
ATOM 1353 C CA . VAL A 1 178 ? 4.575 -18.322 1.771 1.00 46.03 178 VAL A CA 1
ATOM 1354 C C . VAL A 1 178 ? 5.010 -17.538 0.546 1.00 46.03 178 VAL A C 1
ATOM 1356 O O . VAL A 1 178 ? 4.495 -16.459 0.271 1.00 46.03 178 VAL A O 1
ATOM 1359 N N . VAL A 1 179 ? 6.014 -18.044 -0.167 1.00 43.88 179 VAL A N 1
ATOM 1360 C CA . VAL A 1 179 ? 6.423 -17.472 -1.452 1.00 43.88 179 VAL A CA 1
ATOM 1361 C C . VAL A 1 179 ? 5.270 -17.696 -2.432 1.00 43.88 179 VAL A C 1
ATOM 1363 O O . VAL A 1 179 ? 5.202 -18.721 -3.105 1.00 43.88 179 VAL A O 1
ATOM 1366 N N . ARG A 1 180 ? 4.319 -16.763 -2.476 1.00 48.19 180 ARG A N 1
ATOM 1367 C CA . ARG A 1 180 ? 3.393 -16.627 -3.596 1.00 48.19 180 ARG A CA 1
ATOM 1368 C C . ARG A 1 180 ? 4.087 -15.721 -4.599 1.00 48.19 180 ARG A C 1
ATOM 1370 O O . ARG A 1 180 ? 4.390 -14.575 -4.286 1.00 48.19 180 ARG A O 1
ATOM 1377 N N . ALA A 1 181 ? 4.413 -16.256 -5.772 1.00 49.62 181 ALA A N 1
ATOM 1378 C CA . ALA A 1 181 ? 4.912 -15.429 -6.860 1.00 49.62 181 ALA A CA 1
ATOM 1379 C C . ALA A 1 181 ? 3.821 -14.409 -7.213 1.00 49.62 181 ALA A C 1
ATOM 1381 O O . ALA A 1 181 ? 2.713 -14.805 -7.577 1.00 49.62 181 ALA A O 1
ATOM 1382 N N . ALA A 1 182 ? 4.117 -13.117 -7.072 1.00 52.97 182 ALA A N 1
ATOM 1383 C CA . ALA A 1 182 ? 3.236 -12.075 -7.577 1.00 52.97 182 ALA A CA 1
ATOM 1384 C C . ALA A 1 182 ? 3.180 -12.196 -9.106 1.00 52.97 182 ALA A C 1
ATOM 1386 O O . ALA A 1 182 ? 4.210 -12.387 -9.760 1.00 52.97 182 ALA A O 1
ATOM 1387 N N . LEU A 1 183 ? 1.986 -12.092 -9.693 1.00 50.19 183 LEU A N 1
ATOM 1388 C CA . LEU A 1 183 ? 1.840 -12.038 -11.145 1.00 50.19 183 LEU A CA 1
ATOM 1389 C C . LEU A 1 183 ? 2.348 -10.674 -11.622 1.00 50.19 183 LEU A C 1
ATOM 1391 O O . LEU A 1 183 ? 1.598 -9.704 -11.714 1.00 50.19 183 LEU A O 1
ATOM 1395 N N . SER A 1 184 ? 3.648 -10.570 -11.899 1.00 43.62 184 SER A N 1
ATOM 1396 C CA . SER A 1 184 ? 4.191 -9.399 -12.581 1.00 43.62 184 SER A CA 1
ATOM 1397 C C . SER A 1 184 ? 3.585 -9.337 -13.983 1.00 43.62 184 SER A C 1
ATOM 1399 O O . SER A 1 184 ? 3.717 -10.281 -14.765 1.00 43.62 184 SER A O 1
ATOM 1401 N N . VAL A 1 185 ? 2.937 -8.221 -14.326 1.00 46.22 185 VAL A N 1
ATOM 1402 C CA . VAL A 1 185 ? 2.474 -7.965 -15.694 1.00 46.22 185 VAL A CA 1
ATOM 1403 C C . VAL A 1 185 ? 3.704 -7.684 -16.559 1.00 46.22 185 VAL A C 1
ATOM 1405 O O . VAL A 1 185 ? 4.090 -6.541 -16.792 1.00 46.22 185 VAL A O 1
ATOM 1408 N N . ILE A 1 186 ? 4.356 -8.742 -17.036 1.00 39.47 186 ILE A N 1
ATOM 1409 C CA . ILE A 1 186 ? 5.315 -8.629 -18.129 1.00 39.47 186 ILE A CA 1
ATOM 1410 C C . ILE A 1 186 ? 4.473 -8.465 -19.392 1.00 39.47 186 ILE A C 1
ATOM 1412 O O . ILE A 1 186 ? 4.007 -9.446 -19.970 1.00 39.47 186 ILE A O 1
ATOM 1416 N N . VAL A 1 187 ? 4.250 -7.220 -19.822 1.00 37.69 187 VAL A N 1
ATOM 1417 C CA . VAL A 1 187 ? 3.689 -6.944 -21.152 1.00 37.69 187 VAL A CA 1
ATOM 1418 C C . VAL A 1 187 ? 4.759 -7.290 -22.190 1.00 37.69 187 VAL A C 1
ATOM 1420 O O . VAL A 1 187 ? 5.457 -6.429 -22.730 1.00 37.69 187 VAL A O 1
ATOM 1423 N N . ALA A 1 188 ? 4.909 -8.583 -22.466 1.00 32.38 188 ALA A N 1
ATOM 1424 C CA . ALA A 1 188 ? 5.487 -9.043 -23.711 1.00 32.38 188 ALA A CA 1
ATOM 1425 C C . ALA A 1 188 ? 4.479 -8.675 -24.802 1.00 32.38 188 ALA A C 1
ATOM 1427 O O . ALA A 1 188 ? 3.412 -9.274 -24.919 1.00 32.38 188 ALA A O 1
ATOM 1428 N N . ALA A 1 189 ? 4.790 -7.638 -25.572 1.00 36.03 189 ALA A N 1
ATOM 1429 C CA . ALA A 1 189 ? 4.029 -7.257 -26.749 1.00 36.03 189 ALA A CA 1
ATOM 1430 C C . ALA A 1 189 ? 4.176 -8.330 -27.845 1.00 36.03 189 ALA A C 1
ATOM 1432 O O . ALA A 1 189 ? 4.872 -8.091 -28.821 1.00 36.03 189 ALA A O 1
ATOM 1433 N N . VAL A 1 190 ? 3.562 -9.507 -27.666 1.00 37.19 190 VAL A N 1
ATOM 1434 C CA . VAL A 1 190 ? 3.288 -10.509 -28.714 1.00 37.19 190 VAL A CA 1
ATOM 1435 C C . VAL A 1 190 ? 2.071 -11.369 -28.318 1.00 37.19 190 VAL A C 1
ATOM 1437 O O . VAL A 1 190 ? 2.164 -12.586 -28.245 1.00 37.19 190 VAL A O 1
ATOM 1440 N N . VAL A 1 191 ? 0.904 -10.776 -28.043 1.00 37.25 191 VAL A N 1
ATOM 1441 C CA . VAL A 1 191 ? -0.366 -11.529 -28.118 1.00 37.25 191 VAL A CA 1
ATOM 1442 C C . VAL A 1 191 ? -1.452 -10.637 -28.705 1.00 37.25 191 VAL A C 1
ATOM 1444 O O . VAL A 1 191 ? -2.161 -9.944 -27.989 1.00 37.25 191 VAL A O 1
ATOM 1447 N N . LEU A 1 192 ? -1.526 -10.649 -30.033 1.00 31.61 192 LEU A N 1
ATOM 1448 C CA . LEU A 1 192 ? -2.713 -10.486 -30.883 1.00 31.61 192 LEU A CA 1
ATOM 1449 C C . LEU A 1 192 ? -2.195 -10.775 -32.309 1.00 31.61 192 LEU A C 1
ATOM 1451 O O . LEU A 1 192 ? -1.416 -9.971 -32.818 1.00 31.61 192 LEU A O 1
ATOM 1455 N N . PRO A 1 193 ? -2.497 -11.945 -32.912 1.00 36.69 193 PRO A N 1
ATOM 1456 C CA . PRO A 1 193 ? -3.828 -12.540 -32.961 1.00 36.69 193 PRO A CA 1
ATOM 1457 C C . PRO A 1 193 ? -3.841 -14.028 -32.564 1.00 36.69 193 PRO A C 1
ATOM 1459 O O . PRO A 1 193 ? -3.330 -14.886 -33.274 1.00 36.69 193 PRO A O 1
ATOM 1462 N N . ALA A 1 194 ? -4.503 -14.354 -31.459 1.00 33.41 194 ALA A N 1
ATOM 1463 C CA . ALA A 1 194 ? -4.981 -15.714 -31.197 1.00 33.41 194 ALA A CA 1
ATOM 1464 C C . ALA A 1 194 ? -6.358 -15.656 -30.518 1.00 33.41 194 ALA A C 1
ATOM 1466 O O . ALA A 1 194 ? -6.616 -16.318 -29.523 1.00 33.41 194 ALA A O 1
ATOM 1467 N N . LEU A 1 195 ? -7.232 -14.794 -31.048 1.00 35.09 195 LEU A N 1
ATOM 1468 C CA . LEU A 1 195 ? -8.672 -14.774 -30.753 1.00 35.09 195 LEU A CA 1
ATOM 1469 C C . LEU A 1 195 ? -9.518 -15.043 -32.008 1.00 35.09 195 LEU A C 1
ATOM 1471 O O . LEU A 1 195 ? -10.732 -14.888 -32.001 1.00 35.09 195 LEU A O 1
ATOM 1475 N N . THR A 1 196 ? -8.887 -15.521 -33.081 1.00 38.72 196 THR A N 1
ATOM 1476 C CA . THR A 1 196 ? -9.568 -16.226 -34.167 1.00 38.72 196 THR A CA 1
ATOM 1477 C C . THR A 1 196 ? -9.171 -17.690 -34.062 1.00 38.72 196 THR A C 1
ATOM 1479 O O . THR A 1 196 ? -8.085 -18.040 -34.509 1.00 38.72 196 THR A O 1
ATOM 1482 N N . LEU A 1 197 ? -9.994 -18.488 -33.385 1.00 35.09 197 LEU A N 1
ATOM 1483 C CA . LEU A 1 197 ? -10.150 -19.950 -33.487 1.00 35.09 197 LEU A CA 1
ATOM 1484 C C . LEU A 1 197 ? -10.738 -20.466 -32.170 1.00 35.09 197 LEU A C 1
ATOM 1486 O O . LEU A 1 197 ? -10.080 -21.210 -31.469 1.00 35.09 197 LEU A O 1
ATOM 1490 N N . PHE A 1 198 ? -11.960 -20.051 -31.843 1.00 37.59 198 PHE A N 1
ATOM 1491 C CA . PHE A 1 198 ? -12.976 -20.929 -31.259 1.00 37.59 198 PHE A CA 1
ATOM 1492 C C . PHE A 1 198 ? -14.332 -20.331 -31.649 1.00 37.59 198 PHE A C 1
ATOM 1494 O O . PHE A 1 198 ? -14.757 -19.312 -31.107 1.00 37.59 198 PHE A O 1
ATOM 1501 N N . PHE A 1 199 ? -14.911 -20.911 -32.703 1.00 45.91 199 PHE A N 1
ATOM 1502 C CA . PHE A 1 199 ? -16.359 -21.072 -32.800 1.00 45.91 199 PHE A CA 1
ATOM 1503 C C . PHE A 1 199 ? -16.814 -22.015 -31.684 1.00 45.91 199 PHE A C 1
ATOM 1505 O O . PHE A 1 199 ? -16.009 -22.916 -31.342 1.00 45.91 199 PHE A O 1
#

Mean predicted aligned error: 8.7 Å

Radius of gyration: 19.73 Å; Cα contacts (8 Å, |Δi|>4): 371; chains: 1; bounding box: 50×38×71 Å

Solvent-accessible surface area (backbone atoms only — not comparable to full-atom values): 11556 Å² total; per-residue (Å²): 96,71,66,54,42,56,18,46,32,41,28,33,72,69,74,42,89,48,56,58,15,59,21,52,29,46,64,46,25,72,57,60,48,78,75,73,92,65,56,79,94,44,48,88,76,58,60,72,42,79,39,80,77,57,95,55,73,85,60,56,80,44,38,51,55,2,31,28,69,49,18,43,34,37,24,86,38,42,47,75,83,54,65,62,92,69,85,76,46,21,79,86,66,44,78,69,65,64,43,63,58,47,20,37,67,45,77,50,76,37,42,56,67,52,51,53,49,46,32,52,57,37,17,31,29,36,30,43,75,71,45,27,31,56,46,69,54,95,68,24,34,31,22,52,41,76,44,87,86,75,67,92,42,79,44,84,44,72,43,76,60,62,76,93,44,68,34,40,33,40,34,51,38,71,67,56,97,65,91,61,78,30,60,56,70,75,81,68,92,80,84,80,89,82,83,83,85,77,131

pLDDT: mean 83.93, std 18.18, range [31.61, 97.19]

Sequence (199 aa):
GLYGLYGYAVLAHEGKDISPSITWLIKMGPKKIIYKNVPDEYKSLLTEIDLPQTCLSVYFVYTAFAINHGGFVDSACIPNTEVPDDTTKCADGSEITAYLVGFKSGTFIGKVDDMKEAILRFGPVWAVPGGLVVGWKDTNWITVESTYLSGSSYTLGTTPIITDGQYSGLAIFDGVSVVRAALSVIVAAVVLPALTLFF

Nearest PDB structures (foldseek):
  8qo0-assembly1_QQ  TM=2.237E-01  e=4.169E+00  Borreliella burgdorferi B31
  8phs-assembly1_BN  TM=2.354E-01  e=3.922E+00  Borreliella burgdorferi B31
  5fr3-assembly1_A  TM=2.691E-01  e=5.010E+00  Bacillus anthracis
  3q8e-assembly1_A  TM=2.617E-01  e=5.327E+00  Bacillus anthracis
  2cye-assembly3_C  TM=2.157E-01  e=6.021E+00  Thermus thermophilus HB8

Secondary structure (DSSP, 8-state):
-HHHHHHHHHHHHH-----B-HHHHHHHS-SEE---S--GGGTTTS--EE---SS-GGGGGGHHHHHHHH-B-BTTTS-TTS--S--SB-TTSPBP--BSTTEEEEEEEE-HHHHHHHHHHHSSEEEETTEEEEEEETTEEEEEEEETTSS-EEEEEEEE--SS--EEEEEEEESS------------S---S--S---